Protein AF-B3RRV8-F1 (afdb_monomer)

Structure (mmCIF, N/CA/C/O backbone):
data_AF-B3RRV8-F1
#
_entry.id   AF-B3RRV8-F1
#
loop_
_atom_site.group_PDB
_atom_site.id
_atom_site.type_symbol
_atom_site.label_atom_id
_atom_site.label_alt_id
_atom_site.label_comp_id
_atom_site.label_asym_id
_atom_site.label_entity_id
_atom_site.label_seq_id
_atom_site.pdbx_PDB_ins_code
_atom_site.Cartn_x
_atom_site.Cartn_y
_atom_site.Cartn_z
_atom_site.occupancy
_atom_site.B_iso_or_equiv
_atom_site.auth_seq_id
_atom_site.auth_comp_id
_atom_site.auth_asym_id
_atom_site.auth_atom_id
_atom_site.pdbx_PDB_model_num
ATOM 1 N N . MET A 1 1 ? 20.944 -3.780 -71.572 1.00 44.81 1 MET A N 1
ATOM 2 C CA . MET A 1 1 ? 20.113 -4.871 -71.007 1.00 44.81 1 MET A CA 1
ATOM 3 C C . MET A 1 1 ? 20.803 -5.549 -69.813 1.00 44.81 1 MET A C 1
ATOM 5 O O . MET A 1 1 ? 21.754 -6.300 -69.977 1.00 44.81 1 MET A O 1
ATOM 9 N N . GLY A 1 2 ? 20.324 -5.201 -68.613 1.00 55.44 2 GLY A N 1
ATOM 10 C CA . GLY A 1 2 ? 20.346 -5.887 -67.307 1.00 55.44 2 GLY A CA 1
ATOM 11 C C . GLY A 1 2 ? 21.321 -7.027 -66.970 1.00 55.44 2 GLY A C 1
ATOM 12 O O . GLY A 1 2 ? 21.013 -8.192 -67.204 1.00 55.44 2 GLY A O 1
ATOM 13 N N . LYS A 1 3 ? 22.367 -6.730 -66.183 1.00 53.94 3 LYS A N 1
ATOM 14 C CA . LYS A 1 3 ? 23.082 -7.727 -65.355 1.00 53.94 3 LYS A CA 1
ATOM 15 C C . LYS A 1 3 ? 23.446 -7.175 -63.964 1.00 53.94 3 LYS A C 1
ATOM 17 O O . LYS A 1 3 ? 24.612 -7.096 -63.622 1.00 53.94 3 LYS A O 1
ATOM 22 N N . PHE A 1 4 ? 22.457 -6.801 -63.142 1.00 51.81 4 PHE A N 1
ATOM 23 C CA . PHE A 1 4 ? 22.704 -6.374 -61.744 1.00 51.81 4 PHE A CA 1
ATOM 24 C C . PHE A 1 4 ? 21.686 -6.884 -60.701 1.00 51.81 4 PHE A C 1
ATOM 26 O O . PHE A 1 4 ? 21.676 -6.429 -59.564 1.00 51.81 4 PHE A O 1
ATOM 33 N N . ARG A 1 5 ? 20.834 -7.869 -61.037 1.00 56.91 5 ARG A N 1
ATOM 34 C CA . ARG A 1 5 ? 19.752 -8.354 -60.139 1.00 56.91 5 ARG A CA 1
ATOM 35 C C . ARG A 1 5 ? 19.954 -9.760 -59.550 1.00 56.91 5 ARG A C 1
ATOM 37 O O . ARG A 1 5 ? 19.065 -10.263 -58.872 1.00 56.91 5 ARG A O 1
ATOM 44 N N . LYS A 1 6 ? 21.092 -10.426 -59.795 1.00 55.25 6 LYS A N 1
ATOM 45 C CA . LYS A 1 6 ? 21.284 -11.836 -59.382 1.00 55.25 6 LYS A CA 1
ATOM 46 C C . LYS A 1 6 ? 21.935 -12.025 -58.000 1.00 55.25 6 LYS A C 1
ATOM 48 O O . LYS A 1 6 ? 21.746 -13.077 -57.400 1.00 55.25 6 LYS A O 1
ATOM 53 N N . ARG A 1 7 ? 22.647 -11.026 -57.458 1.00 53.56 7 ARG A N 1
ATOM 54 C CA . ARG A 1 7 ? 23.378 -11.158 -56.176 1.00 53.56 7 ARG A CA 1
ATOM 55 C C . ARG A 1 7 ? 22.482 -11.029 -54.934 1.00 53.56 7 ARG A C 1
ATOM 57 O O . ARG A 1 7 ? 22.715 -11.715 -53.948 1.00 53.56 7 ARG A O 1
ATOM 64 N N . THR A 1 8 ? 21.411 -10.237 -55.002 1.00 55.78 8 THR A N 1
ATOM 65 C CA . THR A 1 8 ? 20.488 -10.011 -53.871 1.00 55.78 8 THR A CA 1
ATOM 66 C C . THR A 1 8 ? 19.546 -11.190 -53.607 1.00 55.78 8 THR A C 1
ATOM 68 O O . THR A 1 8 ? 19.176 -11.435 -52.463 1.00 55.78 8 THR A O 1
ATOM 71 N N . LYS A 1 9 ? 19.217 -11.991 -54.633 1.00 56.88 9 LYS A N 1
ATOM 72 C CA . LYS A 1 9 ? 18.404 -13.212 -54.466 1.00 56.88 9 LYS A CA 1
ATOM 73 C C . LYS A 1 9 ? 19.118 -14.310 -53.671 1.00 56.88 9 LYS A C 1
ATOM 75 O O . LYS A 1 9 ? 18.445 -15.114 -53.037 1.00 56.88 9 LYS A O 1
ATOM 80 N N . ARG A 1 10 ? 20.456 -14.359 -53.706 1.00 53.53 10 ARG A N 1
ATOM 81 C CA . ARG A 1 10 ? 21.239 -15.387 -53.000 1.00 53.53 10 ARG A CA 1
ATOM 82 C C . ARG A 1 10 ? 21.302 -15.106 -51.496 1.00 53.53 10 ARG A C 1
ATOM 84 O O . ARG A 1 10 ? 21.074 -16.015 -50.714 1.00 53.53 10 ARG A O 1
ATOM 91 N N . ILE A 1 11 ? 21.488 -13.840 -51.115 1.00 56.78 11 ILE A N 1
ATOM 92 C CA . ILE A 1 11 ? 21.567 -13.400 -49.710 1.00 56.78 11 ILE A CA 1
ATOM 93 C C . ILE A 1 11 ? 20.225 -13.609 -48.989 1.00 56.78 11 ILE A C 1
ATOM 95 O O . ILE A 1 11 ? 20.191 -14.177 -47.903 1.00 56.78 11 ILE A O 1
ATOM 99 N N . ASN A 1 12 ? 19.104 -13.258 -49.630 1.00 53.56 12 ASN A N 1
ATOM 100 C CA . ASN A 1 12 ? 17.774 -13.438 -49.032 1.00 53.56 12 ASN A CA 1
ATOM 101 C C . ASN A 1 12 ? 17.368 -14.917 -48.861 1.00 53.56 12 ASN A C 1
ATOM 103 O O . ASN A 1 12 ? 16.459 -15.208 -48.088 1.00 53.56 12 ASN A O 1
ATOM 107 N N . ARG A 1 13 ? 18.015 -15.852 -49.574 1.00 57.22 13 ARG A N 1
ATOM 108 C CA . ARG A 1 13 ? 17.765 -17.297 -49.445 1.00 57.22 13 ARG A CA 1
ATOM 109 C C . ARG A 1 13 ? 18.518 -17.894 -48.255 1.00 57.22 13 ARG A C 1
ATOM 111 O O . ARG A 1 13 ? 17.939 -18.694 -47.536 1.00 57.22 13 ARG A O 1
ATOM 118 N N . THR A 1 14 ? 19.754 -17.449 -48.024 1.00 56.56 14 THR A N 1
ATOM 119 C CA . THR A 1 14 ? 20.580 -17.882 -46.885 1.00 56.56 14 THR A CA 1
ATOM 120 C C . THR A 1 14 ? 20.019 -17.390 -45.551 1.00 56.56 14 THR A C 1
ATOM 122 O O . THR A 1 14 ? 19.981 -18.146 -44.594 1.00 56.56 14 THR A O 1
ATOM 125 N N . ILE A 1 15 ? 19.488 -16.162 -45.492 1.00 56.31 15 ILE A N 1
ATOM 126 C CA . ILE A 1 15 ? 18.845 -15.655 -44.264 1.00 56.31 15 ILE A CA 1
ATOM 127 C C . ILE A 1 15 ? 17.586 -16.472 -43.921 1.00 56.31 15 ILE A C 1
ATOM 129 O O . ILE A 1 15 ? 17.342 -16.757 -42.755 1.00 56.31 15 ILE A O 1
ATOM 133 N N . LYS A 1 16 ? 16.805 -16.897 -44.928 1.00 54.50 16 LYS A N 1
ATOM 134 C CA . LYS A 1 16 ? 15.618 -17.740 -44.708 1.00 54.50 16 LYS A CA 1
ATOM 135 C C . LYS A 1 16 ? 15.954 -19.153 -44.221 1.00 54.50 16 LYS A C 1
ATOM 137 O O . LYS A 1 16 ? 15.171 -19.686 -43.449 1.00 54.50 16 LYS A O 1
ATOM 142 N N . SER A 1 17 ? 17.074 -19.750 -44.643 1.00 57.12 17 SER A N 1
ATOM 143 C CA . SER A 1 17 ? 17.467 -21.085 -44.163 1.00 57.12 17 SER A CA 1
ATOM 144 C C . SER A 1 17 ? 18.044 -21.045 -42.747 1.00 57.12 17 SER A C 1
ATOM 146 O O . SER A 1 17 ? 17.642 -21.842 -41.917 1.00 57.12 17 SER A O 1
ATOM 148 N N . THR A 1 18 ? 18.884 -20.060 -42.408 1.00 54.88 18 THR A N 1
ATOM 149 C CA . THR A 1 18 ? 19.476 -19.964 -41.056 1.00 54.88 18 THR A CA 1
ATOM 150 C C . THR A 1 18 ? 18.447 -19.686 -39.951 1.00 54.88 18 THR A C 1
ATOM 152 O O . THR A 1 18 ? 18.676 -20.037 -38.799 1.00 54.88 18 THR A O 1
ATOM 155 N N . ILE A 1 19 ? 17.308 -19.067 -40.278 1.00 53.78 19 ILE A N 1
ATOM 156 C CA . ILE A 1 19 ? 16.196 -18.901 -39.327 1.00 53.78 19 ILE A CA 1
ATOM 157 C C . ILE A 1 19 ? 15.415 -20.214 -39.152 1.00 53.78 19 ILE A C 1
ATOM 159 O O . ILE A 1 19 ? 14.922 -20.476 -38.061 1.00 53.78 19 ILE A O 1
ATOM 163 N N . ALA A 1 20 ? 15.319 -21.041 -40.198 1.00 53.44 20 ALA A N 1
ATOM 164 C CA . ALA A 1 20 ? 14.610 -22.319 -40.137 1.00 53.44 20 ALA A CA 1
ATOM 165 C C . ALA A 1 20 ? 15.369 -23.377 -39.316 1.00 53.44 20 ALA A C 1
ATOM 167 O O . ALA A 1 20 ? 14.734 -24.184 -38.650 1.00 53.44 20 ALA A O 1
ATOM 168 N N . ASP A 1 21 ? 16.704 -23.326 -39.300 1.00 49.38 21 ASP A N 1
ATOM 169 C CA . ASP A 1 21 ? 17.531 -24.336 -38.622 1.00 49.38 21 ASP A CA 1
ATOM 170 C C . ASP A 1 21 ? 17.662 -24.120 -37.095 1.00 49.38 21 ASP A C 1
ATOM 172 O O . ASP A 1 21 ? 18.165 -24.994 -36.400 1.00 49.38 21 ASP A O 1
ATOM 176 N N . ASN A 1 22 ? 17.203 -22.982 -36.552 1.00 49.12 22 ASN A N 1
ATOM 177 C CA . ASN A 1 22 ? 17.269 -22.650 -35.113 1.00 49.12 22 ASN A CA 1
ATOM 178 C C . ASN A 1 22 ? 15.908 -22.755 -34.389 1.00 49.12 22 ASN A C 1
ATOM 180 O O . ASN A 1 22 ? 15.753 -22.216 -33.294 1.00 49.12 22 ASN A O 1
ATOM 184 N N . LEU A 1 23 ? 14.906 -23.397 -35.003 1.00 46.94 23 LEU A N 1
ATOM 185 C CA . LEU A 1 23 ? 13.548 -23.525 -34.452 1.00 46.94 23 LEU A CA 1
ATOM 186 C C . LEU A 1 23 ? 13.144 -24.978 -34.147 1.00 46.94 23 LEU A C 1
ATOM 188 O O . LEU A 1 23 ? 11.959 -25.291 -34.051 1.00 46.94 23 LEU A O 1
ATOM 192 N N . GLN A 1 24 ? 14.126 -25.859 -33.983 1.00 48.06 24 GLN A N 1
ATOM 193 C CA . GLN A 1 24 ? 13.949 -27.198 -33.435 1.00 48.06 24 GLN A CA 1
ATOM 194 C C . GLN A 1 24 ? 14.777 -27.242 -32.151 1.00 48.06 24 GLN A C 1
ATOM 196 O O . GLN A 1 24 ? 15.987 -27.096 -32.238 1.00 48.06 24 GLN A O 1
ATOM 201 N N . ASP A 1 25 ? 14.100 -27.335 -31.005 1.00 43.34 25 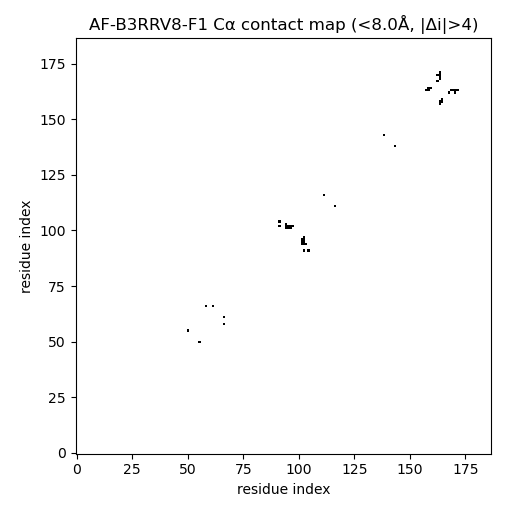ASP A N 1
ATOM 202 C CA . ASP A 1 25 ? 14.593 -27.658 -29.648 1.00 43.34 25 ASP A CA 1
ATOM 203 C C . ASP A 1 25 ? 14.034 -26.659 -28.627 1.00 43.34 25 ASP A C 1
ATOM 205 O O . ASP A 1 25 ? 14.679 -25.722 -28.157 1.00 43.34 25 ASP A O 1
ATOM 209 N N . GLY A 1 26 ? 12.758 -26.865 -28.313 1.00 41.38 26 GLY A N 1
ATOM 210 C CA . GLY A 1 26 ? 11.997 -26.106 -27.331 1.00 41.38 26 GLY A CA 1
ATOM 211 C C . GLY A 1 26 ? 10.672 -26.804 -27.075 1.00 41.38 26 GLY A C 1
ATOM 212 O O . GLY A 1 26 ? 9.633 -26.386 -27.576 1.00 41.38 26 GLY A O 1
ATOM 213 N N . GLU A 1 27 ? 10.745 -27.926 -26.364 1.00 41.28 27 GLU A N 1
ATOM 214 C CA . GLU A 1 27 ? 9.609 -28.734 -25.941 1.00 41.28 27 GLU A CA 1
ATOM 215 C C . GLU A 1 27 ? 8.560 -27.926 -25.154 1.00 41.28 27 GLU A C 1
ATOM 217 O O . GLU A 1 27 ? 8.886 -27.119 -24.285 1.00 41.28 27 GLU A O 1
ATOM 222 N N . GLY A 1 28 ? 7.288 -28.207 -25.451 1.00 45.62 28 GLY A N 1
ATOM 223 C CA . GLY A 1 28 ? 6.198 -28.282 -24.476 1.00 45.62 28 GLY A CA 1
ATOM 224 C C . GLY A 1 28 ? 5.937 -27.066 -23.586 1.00 45.62 28 GLY A C 1
ATOM 225 O O . GLY A 1 28 ? 6.270 -27.067 -22.405 1.00 45.62 28 GLY A O 1
ATOM 226 N N . SER A 1 29 ? 5.167 -26.100 -24.084 1.00 41.97 29 SER A N 1
ATOM 227 C CA . SER A 1 29 ? 4.190 -25.425 -23.224 1.00 41.97 29 SER A CA 1
ATOM 228 C C . SER A 1 29 ? 2.948 -25.084 -24.035 1.00 41.97 29 SER A C 1
ATOM 230 O O . SER A 1 29 ? 3.044 -24.533 -25.127 1.00 41.97 29 SER A O 1
ATOM 232 N N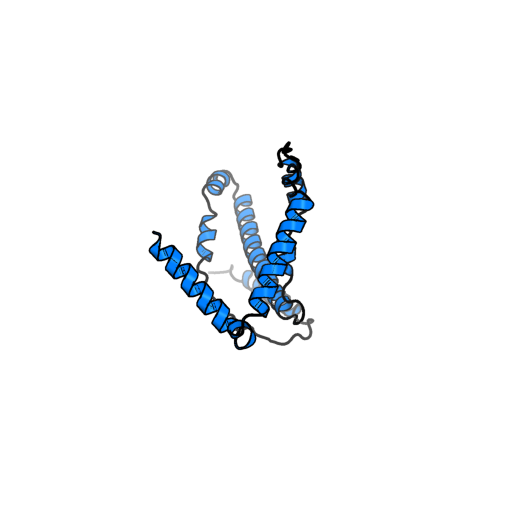 . GLU A 1 30 ? 1.810 -25.513 -23.503 1.00 43.62 30 GLU A N 1
ATOM 233 C CA . GLU A 1 30 ? 0.465 -25.418 -24.058 1.00 43.62 30 GLU A CA 1
ATOM 234 C C . GLU A 1 30 ? 0.197 -24.074 -24.749 1.00 43.62 30 GLU A C 1
ATOM 236 O O . GLU A 1 30 ? 0.393 -23.003 -24.167 1.00 43.62 30 GLU A O 1
ATOM 241 N N . GLU A 1 31 ? -0.304 -24.151 -25.986 1.00 47.03 31 GLU A N 1
ATOM 242 C CA . GLU A 1 31 ? -0.991 -23.061 -26.674 1.00 47.03 31 GLU A CA 1
ATOM 243 C C . GLU A 1 31 ? -2.219 -22.637 -25.858 1.00 47.03 31 GLU A C 1
ATOM 245 O O . GLU A 1 31 ? -3.359 -23.000 -26.134 1.00 47.03 31 GLU A O 1
ATOM 250 N N . LEU A 1 32 ? -2.009 -21.800 -24.852 1.00 42.75 32 LEU A N 1
ATOM 251 C CA . LEU A 1 32 ? -2.987 -20.777 -24.548 1.00 42.75 32 LEU A CA 1
ATOM 252 C C . LEU A 1 32 ? -2.622 -19.616 -25.454 1.00 42.75 32 LEU A C 1
ATOM 254 O O . LEU A 1 32 ? -1.764 -18.819 -25.096 1.00 42.75 32 LEU A O 1
ATOM 258 N N . ASN A 1 33 ? -3.239 -19.552 -26.634 1.00 46.62 33 ASN A N 1
ATOM 259 C CA . ASN A 1 33 ? -3.378 -18.301 -27.367 1.00 46.62 33 ASN A CA 1
ATOM 260 C C . ASN A 1 33 ? -4.244 -17.397 -26.479 1.00 46.62 33 ASN A C 1
ATOM 262 O O . ASN A 1 33 ? -5.457 -17.623 -26.432 1.00 46.62 33 ASN A O 1
ATOM 266 N N . PRO A 1 34 ? -3.696 -16.422 -25.719 1.00 47.12 34 PRO A N 1
ATOM 267 C CA . PRO A 1 34 ? -4.580 -15.445 -25.128 1.00 47.12 34 PRO A CA 1
ATOM 268 C C . PRO A 1 34 ? -5.153 -14.675 -26.315 1.00 47.12 34 PRO A C 1
ATOM 270 O O . PRO A 1 34 ? -4.406 -14.059 -27.079 1.00 47.12 34 PRO A O 1
ATOM 273 N N . VAL A 1 35 ? -6.468 -14.763 -26.496 1.00 48.69 35 VAL A N 1
ATOM 274 C CA . VAL A 1 35 ? -7.219 -13.761 -27.247 1.00 48.69 35 VAL A CA 1
ATOM 275 C C . VAL A 1 35 ? -6.861 -12.437 -26.584 1.00 48.69 35 VAL A C 1
ATOM 277 O O . VAL A 1 35 ? -7.312 -12.144 -25.482 1.00 48.69 35 VAL A O 1
ATOM 280 N N . MET A 1 36 ? -5.914 -11.719 -27.175 1.00 41.75 36 MET A N 1
ATOM 281 C CA . MET A 1 36 ? -5.659 -10.345 -26.808 1.00 41.75 36 MET A CA 1
ATOM 282 C C . MET A 1 36 ? -6.576 -9.528 -27.687 1.00 41.75 36 MET A C 1
ATOM 284 O O . MET A 1 36 ? -6.347 -9.427 -28.893 1.00 41.75 36 MET A O 1
ATOM 288 N N . ASP A 1 37 ? -7.604 -8.972 -27.056 1.00 45.66 37 ASP A N 1
ATOM 289 C CA . ASP A 1 37 ? -8.179 -7.719 -27.500 1.00 45.66 37 ASP A CA 1
ATOM 290 C C . ASP A 1 37 ? -7.004 -6.760 -27.696 1.00 45.66 37 ASP A C 1
ATOM 292 O O . ASP A 1 37 ? -6.293 -6.388 -26.758 1.00 45.66 37 ASP A O 1
ATOM 296 N N . VAL A 1 38 ? -6.711 -6.484 -28.964 1.00 50.25 38 VAL A N 1
ATOM 297 C CA . VAL A 1 38 ? -5.840 -5.388 -29.351 1.00 50.25 38 VAL A CA 1
ATOM 298 C C . VAL A 1 38 ? -6.648 -4.151 -29.005 1.00 50.25 38 VAL A C 1
ATOM 300 O O . VAL A 1 38 ? -7.447 -3.677 -29.807 1.00 50.25 38 VAL A O 1
ATOM 303 N N . GLU A 1 39 ? -6.517 -3.678 -27.769 1.00 49.78 39 GLU A N 1
ATOM 304 C CA . GLU A 1 39 ? -6.805 -2.283 -27.492 1.00 49.78 39 GLU A CA 1
ATOM 305 C C . GLU A 1 39 ? -5.841 -1.503 -28.391 1.00 49.78 39 GLU A C 1
ATOM 307 O O . GLU A 1 39 ? -4.626 -1.503 -28.182 1.00 49.78 39 GLU A O 1
ATOM 312 N N . ASP A 1 40 ? -6.383 -0.971 -29.490 1.00 46.66 40 ASP A N 1
ATOM 313 C CA . ASP A 1 40 ? -5.706 -0.060 -30.406 1.00 46.66 40 ASP A CA 1
ATOM 314 C C . ASP A 1 40 ? -5.395 1.234 -29.638 1.00 46.66 40 ASP A C 1
ATOM 316 O O . ASP A 1 40 ? -6.030 2.278 -29.807 1.00 46.66 40 ASP A O 1
ATOM 320 N N . ASP A 1 41 ? -4.395 1.164 -28.761 1.00 46.12 41 ASP A N 1
ATOM 321 C CA . ASP A 1 41 ? -3.771 2.326 -28.160 1.00 46.12 41 ASP A CA 1
ATOM 322 C C . ASP A 1 41 ? -3.005 3.054 -29.270 1.00 46.12 41 ASP A C 1
ATOM 324 O O . ASP A 1 41 ? -1.818 2.841 -29.544 1.00 46.12 41 ASP A O 1
ATOM 328 N N . HIS A 1 42 ? -3.715 3.981 -29.910 1.00 48.06 42 HIS A N 1
ATOM 329 C CA . HIS A 1 42 ? -3.217 5.006 -30.827 1.00 48.06 42 HIS A CA 1
ATOM 330 C C . HIS A 1 42 ? -2.159 5.955 -30.203 1.00 48.06 42 HIS A C 1
ATOM 332 O O . HIS A 1 42 ? -1.891 7.038 -30.723 1.00 48.06 42 HIS A O 1
ATOM 338 N N . GLU A 1 43 ? -1.482 5.563 -29.124 1.00 45.34 43 GLU A N 1
ATOM 339 C CA . GLU A 1 43 ? -0.416 6.332 -28.473 1.00 45.34 43 GLU A CA 1
ATOM 340 C C . GLU A 1 43 ? 0.937 6.208 -29.216 1.00 45.34 43 GLU A C 1
ATOM 342 O O . GLU A 1 43 ? 1.912 6.896 -28.903 1.00 45.34 43 GLU A O 1
ATOM 347 N N . SER A 1 44 ? 1.001 5.371 -30.259 1.00 45.09 44 SER A N 1
ATOM 348 C CA . SER A 1 44 ? 2.211 5.103 -31.055 1.00 45.09 44 SER A CA 1
ATOM 349 C C . SER A 1 44 ? 2.726 6.305 -31.863 1.00 45.09 44 SER A C 1
ATOM 351 O O . SER A 1 44 ? 3.916 6.360 -32.191 1.00 45.09 44 SER A O 1
ATOM 353 N N . ASP A 1 45 ? 1.880 7.298 -32.154 1.00 46.00 45 ASP A N 1
ATOM 354 C CA . ASP A 1 45 ? 2.279 8.460 -32.960 1.00 46.00 45 ASP A CA 1
ATOM 355 C C . ASP A 1 45 ? 2.876 9.608 -32.136 1.00 46.00 45 ASP A C 1
ATOM 357 O O . ASP A 1 45 ? 3.610 10.442 -32.679 1.00 46.00 45 ASP A O 1
ATOM 361 N N . LYS A 1 46 ? 2.688 9.625 -30.809 1.00 49.34 46 LYS A N 1
ATOM 362 C CA . LYS A 1 46 ? 3.236 10.688 -29.947 1.00 49.34 46 LYS A CA 1
ATOM 363 C C . LYS A 1 46 ? 4.739 10.537 -29.686 1.00 49.34 46 LYS A C 1
ATOM 365 O O . LYS A 1 46 ? 5.424 11.537 -29.472 1.00 49.34 46 LYS A O 1
ATOM 370 N N . LEU A 1 47 ? 5.292 9.327 -29.807 1.00 46.34 47 LEU A N 1
ATOM 371 C CA . LEU A 1 47 ? 6.742 9.094 -29.710 1.00 46.34 47 LEU A CA 1
ATOM 372 C C . LEU A 1 47 ? 7.499 9.448 -31.004 1.00 46.34 47 LEU A C 1
ATOM 374 O O . LEU A 1 47 ? 8.717 9.637 -30.973 1.00 46.34 47 LEU A O 1
ATOM 378 N N . SER A 1 48 ? 6.802 9.616 -32.135 1.00 48.50 48 SER A N 1
ATOM 379 C CA . SER A 1 48 ? 7.408 10.141 -33.371 1.00 48.50 48 SER A CA 1
ATOM 380 C C . SER A 1 48 ? 7.786 11.630 -33.253 1.00 48.50 48 SER A C 1
ATOM 382 O O . SER A 1 48 ? 8.708 12.105 -33.924 1.00 48.50 48 SER A O 1
ATOM 384 N N . THR A 1 49 ? 7.172 12.339 -32.300 1.00 42.16 49 THR A N 1
ATOM 385 C CA . THR A 1 49 ? 7.479 13.730 -31.936 1.00 42.16 49 THR A CA 1
ATOM 386 C C . THR A 1 49 ? 8.791 13.868 -31.149 1.00 42.16 49 THR A C 1
ATOM 388 O O . THR A 1 49 ? 9.287 14.981 -30.988 1.00 42.16 49 THR A O 1
ATOM 391 N N . ILE A 1 50 ? 9.431 12.762 -30.734 1.00 45.03 50 ILE A N 1
ATOM 392 C CA . ILE A 1 50 ? 10.773 12.755 -30.108 1.00 45.03 50 ILE A CA 1
ATOM 393 C C . ILE A 1 50 ? 11.903 12.881 -31.158 1.00 45.03 50 ILE A C 1
ATOM 395 O O . ILE A 1 50 ? 13.087 12.821 -30.844 1.00 45.03 50 ILE A O 1
ATOM 399 N N . TYR A 1 51 ? 11.591 13.262 -32.401 1.00 48.72 51 TYR A N 1
ATOM 400 C CA . TYR A 1 51 ? 12.444 14.252 -33.083 1.00 48.72 51 TYR A CA 1
ATOM 401 C C . TYR A 1 51 ? 12.135 15.665 -32.556 1.00 48.72 51 TYR A C 1
ATOM 403 O O . TYR A 1 51 ? 11.936 16.635 -33.304 1.00 48.72 51 TYR A O 1
ATOM 411 N N . SER A 1 52 ? 12.087 15.769 -31.229 1.00 47.78 52 SER A N 1
ATOM 412 C CA . SER A 1 52 ? 11.938 17.002 -30.490 1.00 47.78 52 SER A CA 1
ATOM 413 C C . SER A 1 52 ? 13.160 17.857 -30.803 1.00 47.78 52 SER A C 1
ATOM 415 O O . SER A 1 52 ? 14.280 17.383 -31.019 1.00 47.78 52 SER A O 1
ATOM 417 N N . THR A 1 53 ? 12.896 19.141 -30.957 1.00 46.28 53 THR A N 1
ATOM 418 C CA . THR A 1 53 ? 13.751 20.206 -31.491 1.00 46.28 53 THR A CA 1
ATOM 419 C C . THR A 1 53 ? 15.215 20.197 -31.020 1.00 46.28 53 THR A C 1
ATOM 421 O O . THR A 1 53 ? 16.083 20.609 -31.787 1.00 46.28 53 THR A O 1
ATOM 424 N N . THR A 1 54 ? 15.525 19.623 -29.852 1.00 45.44 54 THR A N 1
ATOM 425 C CA . THR A 1 54 ? 16.895 19.439 -29.334 1.00 45.44 54 THR A CA 1
ATOM 426 C C . THR A 1 54 ? 17.775 18.517 -30.197 1.00 45.44 54 THR A C 1
ATOM 428 O O . THR A 1 54 ? 18.953 18.803 -30.408 1.00 45.44 54 THR A O 1
ATOM 431 N N . SER A 1 55 ? 17.230 17.438 -30.778 1.00 53.19 55 SER A N 1
ATOM 432 C CA . SER A 1 55 ? 18.016 16.528 -31.635 1.00 53.19 55 SER A CA 1
ATOM 433 C C . SER A 1 55 ? 18.300 17.143 -33.013 1.00 53.19 55 SER A C 1
ATOM 435 O O . SER A 1 55 ? 19.368 16.930 -33.589 1.00 53.19 55 SER A O 1
ATOM 437 N N . ARG A 1 56 ? 17.382 17.981 -33.520 1.00 50.53 56 ARG A N 1
ATOM 438 C CA . ARG A 1 56 ? 17.503 18.654 -34.826 1.00 50.53 56 ARG A CA 1
ATOM 439 C C . ARG A 1 56 ? 18.677 19.638 -34.902 1.00 50.53 56 ARG A C 1
ATOM 441 O O . ARG A 1 56 ? 19.254 19.786 -35.973 1.00 50.53 56 ARG A O 1
ATOM 448 N N . MET A 1 57 ? 19.069 20.263 -33.790 1.00 49.41 57 MET A N 1
ATOM 449 C CA . MET A 1 57 ? 20.197 21.206 -33.770 1.00 49.41 57 MET A CA 1
ATOM 450 C C . MET A 1 57 ? 21.565 20.503 -33.831 1.00 49.41 57 MET A C 1
ATOM 452 O O . MET A 1 57 ? 22.485 21.006 -34.469 1.00 49.41 57 MET A O 1
ATOM 456 N N . SER A 1 58 ? 21.689 19.307 -33.244 1.00 54.16 58 SER A N 1
ATOM 457 C CA . SER A 1 58 ? 22.939 18.527 -33.221 1.00 54.16 58 SER A CA 1
ATOM 458 C C . SER A 1 58 ? 23.188 17.753 -34.526 1.00 54.16 58 SER A C 1
ATOM 460 O O . SER A 1 58 ? 24.321 17.647 -34.997 1.00 54.16 58 SER A O 1
ATOM 462 N N . VAL A 1 59 ? 22.129 17.286 -35.203 1.00 57.66 59 VAL A N 1
ATOM 463 C CA . VAL A 1 59 ? 22.258 16.520 -36.462 1.00 57.66 59 VAL A CA 1
ATOM 464 C C . VAL A 1 59 ? 22.756 17.334 -37.660 1.00 57.66 59 VAL A C 1
ATOM 466 O O . VAL A 1 59 ? 23.156 16.737 -38.666 1.00 57.66 59 VAL A O 1
ATOM 469 N N . ASN A 1 60 ? 22.765 18.666 -37.595 1.00 62.50 60 ASN A N 1
ATOM 470 C CA . ASN A 1 60 ? 23.218 19.498 -38.714 1.00 62.50 60 ASN A CA 1
ATOM 471 C C . ASN A 1 60 ? 24.740 19.421 -38.933 1.00 62.50 60 ASN A C 1
ATOM 473 O O . ASN A 1 60 ? 25.172 19.526 -40.077 1.00 62.50 60 ASN A O 1
ATOM 477 N N . ASN A 1 61 ? 25.519 19.090 -37.895 1.00 72.25 61 ASN A N 1
ATOM 478 C CA . ASN A 1 61 ? 26.981 18.946 -37.967 1.00 72.25 61 ASN A CA 1
ATOM 479 C C . ASN A 1 61 ? 27.466 17.485 -38.057 1.00 72.25 61 ASN A C 1
ATOM 481 O O . ASN A 1 61 ? 28.667 17.234 -38.077 1.00 72.25 61 ASN A O 1
ATOM 485 N N . LEU A 1 62 ? 26.551 16.511 -38.123 1.00 80.62 62 LEU A N 1
ATOM 486 C CA . LEU A 1 62 ? 26.910 15.093 -38.174 1.00 80.62 62 LEU A CA 1
ATOM 487 C C . LEU A 1 62 ? 27.229 14.627 -39.594 1.00 80.62 62 LEU A C 1
ATOM 489 O O . LEU A 1 62 ? 26.485 14.8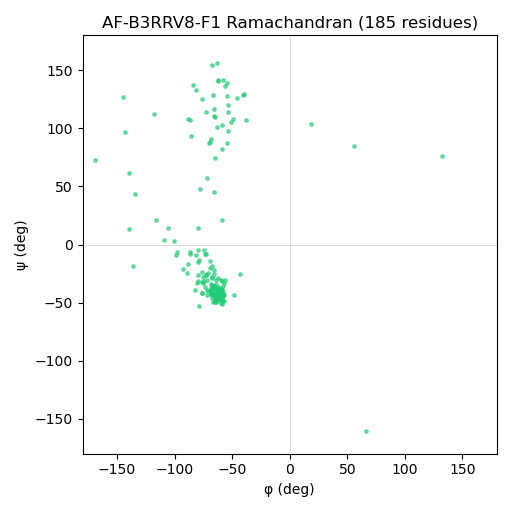71 -40.556 1.00 80.62 62 LEU A O 1
ATOM 493 N N . THR A 1 63 ? 28.289 13.838 -39.701 1.00 90.00 63 THR A N 1
ATOM 494 C CA . THR A 1 63 ? 28.663 13.133 -40.921 1.00 90.00 63 THR A CA 1
ATOM 495 C C . THR A 1 63 ? 27.582 12.120 -41.321 1.00 90.00 63 THR A C 1
ATOM 497 O O . THR A 1 63 ? 26.806 11.602 -40.510 1.00 90.00 63 THR A O 1
ATOM 500 N N . LYS A 1 64 ? 27.533 11.762 -42.611 1.00 88.62 64 LYS A N 1
ATOM 501 C CA . LYS A 1 64 ? 26.598 10.741 -43.129 1.00 88.62 64 LYS A CA 1
ATOM 502 C C . LYS A 1 64 ? 26.740 9.394 -42.403 1.00 88.62 64 LYS A C 1
ATOM 504 O O . LYS A 1 64 ? 25.758 8.661 -42.276 1.00 88.62 64 LYS A O 1
ATOM 509 N N . LYS A 1 65 ? 27.952 9.078 -41.929 1.00 91.62 65 LYS A N 1
ATOM 510 C CA . LYS A 1 65 ? 28.263 7.863 -41.16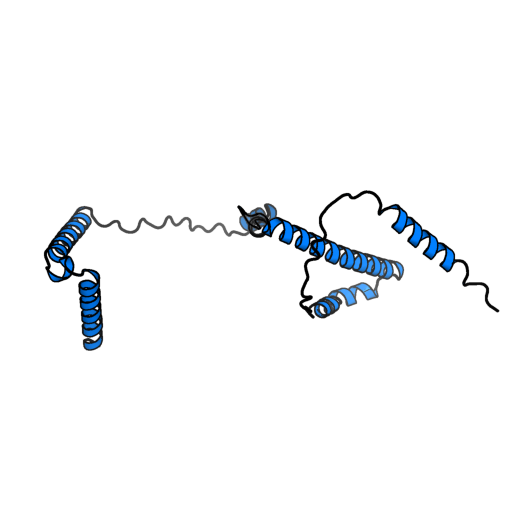7 1.00 91.62 65 LYS A CA 1
ATOM 511 C C . LYS A 1 65 ? 27.562 7.871 -39.806 1.00 91.62 65 LYS A C 1
ATOM 513 O O . LYS A 1 65 ? 26.857 6.914 -39.501 1.00 91.62 65 LYS A O 1
ATOM 518 N N . GLU A 1 66 ? 27.671 8.960 -39.052 1.00 87.31 66 GLU A N 1
ATOM 519 C CA . GLU A 1 66 ? 27.033 9.118 -37.735 1.00 87.31 66 GLU A CA 1
ATOM 520 C C . GLU A 1 66 ? 25.509 9.109 -37.845 1.00 87.31 66 GLU A C 1
ATOM 522 O O . GLU A 1 66 ? 24.837 8.380 -37.124 1.00 87.31 66 GLU A O 1
ATOM 527 N N . LYS A 1 67 ? 24.947 9.809 -38.838 1.00 85.31 67 LYS A N 1
ATOM 528 C CA . LYS A 1 67 ? 23.496 9.782 -39.099 1.00 85.31 67 LYS A CA 1
ATOM 529 C C . LYS A 1 67 ? 22.984 8.368 -39.380 1.00 85.31 67 LYS A C 1
ATOM 531 O O . LYS A 1 67 ? 21.889 8.008 -38.954 1.00 85.31 67 LYS A O 1
ATOM 536 N N . ARG A 1 68 ? 23.751 7.556 -40.117 1.00 87.75 68 ARG A N 1
ATOM 537 C CA . ARG A 1 68 ? 23.399 6.154 -40.388 1.00 87.75 68 ARG A CA 1
ATOM 538 C C . ARG A 1 68 ? 23.483 5.301 -39.122 1.00 87.75 68 ARG A C 1
ATOM 540 O O . ARG A 1 68 ? 22.624 4.444 -38.934 1.00 87.75 68 ARG A O 1
ATOM 547 N N . GLN A 1 69 ? 24.483 5.547 -38.282 1.00 91.25 69 GLN A N 1
ATOM 548 C CA . GLN A 1 69 ? 24.660 4.847 -37.016 1.00 91.25 69 GLN A CA 1
ATOM 549 C C . GLN A 1 69 ? 23.508 5.147 -36.049 1.00 91.25 69 GLN A C 1
ATOM 551 O O . GLN A 1 69 ? 22.850 4.214 -35.606 1.00 91.25 69 GLN A O 1
ATOM 556 N N . ILE A 1 70 ? 23.152 6.422 -35.863 1.00 89.38 70 ILE A N 1
ATOM 557 C CA . ILE A 1 70 ? 22.016 6.840 -35.025 1.00 89.38 70 ILE A CA 1
ATOM 558 C C . ILE A 1 70 ? 20.710 6.204 -35.505 1.00 89.38 70 ILE A C 1
ATOM 560 O O . ILE A 1 70 ? 19.916 5.726 -34.704 1.00 89.38 70 ILE A O 1
ATOM 564 N N . LYS A 1 71 ? 20.469 6.150 -36.823 1.00 87.56 71 LYS A N 1
ATOM 565 C CA . LYS A 1 71 ? 19.277 5.474 -37.361 1.00 87.56 71 LYS A CA 1
ATOM 566 C C . LYS A 1 71 ? 19.256 3.986 -37.017 1.00 87.56 71 LYS A C 1
ATOM 568 O O . LYS A 1 71 ? 18.204 3.476 -36.647 1.00 87.56 71 LYS A O 1
ATOM 573 N N . LYS A 1 72 ? 20.398 3.302 -37.144 1.00 93.25 72 LYS A N 1
ATOM 574 C CA . LYS A 1 72 ? 20.528 1.882 -36.796 1.00 93.25 72 LYS A CA 1
ATOM 575 C C . LYS A 1 72 ? 20.287 1.663 -35.302 1.00 93.25 72 LYS A C 1
ATOM 577 O O . LYS A 1 72 ? 19.528 0.770 -34.955 1.00 93.25 72 LYS A O 1
ATOM 582 N N . GLU A 1 73 ? 20.891 2.484 -34.451 1.00 92.50 73 GLU A N 1
ATOM 583 C CA . GLU A 1 73 ? 20.752 2.414 -32.992 1.00 92.50 73 GLU A CA 1
ATOM 584 C C . GLU A 1 73 ? 19.329 2.722 -32.539 1.00 92.50 73 GLU A C 1
ATOM 586 O O . GLU A 1 73 ? 18.770 1.985 -31.740 1.00 92.50 73 GLU A O 1
ATOM 591 N N . ASN A 1 74 ? 18.700 3.761 -33.088 1.00 91.81 74 ASN A N 1
ATOM 592 C CA . ASN A 1 74 ? 17.315 4.089 -32.766 1.00 91.81 74 ASN A CA 1
ATOM 593 C C . ASN A 1 74 ? 16.359 2.983 -33.215 1.00 91.81 74 ASN A C 1
ATOM 595 O O . ASN A 1 74 ? 15.411 2.669 -32.503 1.00 91.81 74 ASN A O 1
ATOM 599 N N . TRP A 1 75 ? 16.592 2.386 -34.384 1.00 91.75 75 TRP A N 1
ATOM 600 C CA . TRP A 1 75 ? 15.786 1.263 -34.852 1.00 91.75 75 TRP A CA 1
ATOM 601 C C . TRP A 1 75 ? 15.986 0.012 -33.987 1.00 91.75 75 TRP A C 1
ATOM 603 O O . TRP A 1 75 ? 14.998 -0.600 -33.593 1.00 91.75 75 TRP A O 1
ATOM 613 N N . ALA A 1 76 ? 17.231 -0.317 -33.625 1.00 94.81 76 ALA A N 1
ATOM 614 C CA . ALA A 1 76 ? 17.535 -1.408 -32.700 1.00 94.81 76 ALA A CA 1
ATOM 615 C C . ALA A 1 76 ? 16.876 -1.181 -31.331 1.00 94.81 76 ALA A C 1
ATOM 617 O O . ALA A 1 76 ? 16.138 -2.043 -30.872 1.00 94.81 76 ALA A O 1
ATOM 618 N N . ARG A 1 77 ? 17.013 0.022 -30.759 1.00 93.50 77 ARG A N 1
ATOM 619 C CA . ARG A 1 77 ? 16.377 0.410 -29.492 1.00 93.50 77 ARG A CA 1
ATOM 620 C C . ARG A 1 77 ? 14.856 0.271 -29.538 1.00 93.50 77 ARG A C 1
ATOM 622 O O . ARG A 1 77 ? 14.260 -0.202 -28.582 1.00 93.50 77 ARG A O 1
ATOM 629 N N . ARG A 1 78 ? 14.213 0.672 -30.643 1.00 92.75 78 ARG A N 1
ATOM 630 C CA . ARG A 1 78 ? 12.757 0.512 -30.820 1.00 92.75 78 ARG A CA 1
ATOM 631 C C . ARG A 1 78 ? 12.337 -0.955 -30.808 1.00 92.75 78 ARG A C 1
ATOM 633 O O . ARG A 1 78 ? 11.318 -1.288 -30.217 1.00 92.75 78 ARG A O 1
ATOM 640 N N . ILE A 1 79 ? 13.106 -1.812 -31.474 1.00 94.25 79 ILE A N 1
ATOM 641 C CA . ILE A 1 79 ? 12.845 -3.251 -31.516 1.00 94.25 79 ILE A CA 1
ATOM 642 C C . ILE A 1 79 ? 13.064 -3.879 -30.138 1.00 94.25 79 ILE A C 1
ATOM 644 O O . ILE A 1 79 ? 12.221 -4.640 -29.676 1.00 94.25 79 ILE A O 1
ATOM 648 N N . GLU A 1 80 ? 14.167 -3.539 -29.474 1.00 95.06 80 GLU A N 1
ATOM 649 C CA . GLU A 1 80 ? 14.476 -3.999 -28.119 1.00 95.06 80 GLU A CA 1
ATOM 650 C C . GLU A 1 80 ? 13.372 -3.606 -27.139 1.00 95.06 80 GLU A C 1
ATOM 652 O O . GLU A 1 80 ? 12.869 -4.483 -26.447 1.00 95.06 80 GLU A O 1
ATOM 657 N N . ALA A 1 81 ? 12.923 -2.346 -27.162 1.00 91.94 81 ALA A N 1
ATOM 658 C CA . ALA A 1 81 ? 11.827 -1.865 -26.320 1.00 91.94 81 ALA A CA 1
ATOM 659 C C . ALA A 1 81 ? 10.532 -2.670 -26.524 1.00 91.94 81 ALA A C 1
ATOM 661 O O . ALA A 1 81 ? 9.885 -3.063 -25.558 1.00 91.94 81 ALA A O 1
ATOM 662 N N . TYR A 1 82 ? 10.172 -2.976 -27.775 1.00 94.50 82 TYR A N 1
ATOM 663 C CA . TYR A 1 82 ? 9.006 -3.814 -28.061 1.00 94.50 82 TYR A CA 1
ATOM 664 C C . TYR A 1 82 ? 9.151 -5.222 -27.464 1.00 94.50 82 TYR A C 1
ATOM 666 O O . TYR A 1 82 ? 8.229 -5.732 -26.826 1.00 94.50 82 TYR A O 1
ATOM 674 N N . TYR A 1 83 ? 10.316 -5.855 -27.636 1.00 95.56 83 TYR A N 1
ATOM 675 C CA . TYR A 1 83 ? 10.559 -7.191 -27.093 1.00 95.56 83 TYR A CA 1
ATOM 676 C C . TYR A 1 83 ? 10.608 -7.216 -25.565 1.00 95.56 83 TYR A C 1
ATOM 678 O O . TYR A 1 83 ? 10.121 -8.181 -24.973 1.00 95.56 83 TYR A O 1
ATOM 686 N N . THR A 1 84 ? 11.178 -6.195 -24.919 1.00 94.06 84 THR A N 1
ATOM 687 C CA . THR A 1 84 ? 11.220 -6.111 -23.454 1.00 94.06 84 THR A CA 1
ATOM 688 C C . THR A 1 84 ? 9.818 -5.979 -22.882 1.00 94.06 84 THR A C 1
ATOM 690 O O . THR A 1 84 ? 9.449 -6.807 -22.053 1.00 94.06 84 THR A O 1
ATOM 693 N N . THR A 1 85 ? 8.998 -5.061 -23.406 1.00 92.38 85 THR A N 1
ATOM 694 C CA . THR A 1 85 ? 7.605 -4.890 -22.961 1.00 92.38 85 THR A CA 1
ATOM 695 C C . THR A 1 85 ? 6.794 -6.163 -23.190 1.00 92.38 85 THR A C 1
ATOM 697 O O . THR A 1 85 ? 6.174 -6.683 -22.268 1.00 92.38 85 THR A O 1
ATOM 700 N N . ARG A 1 86 ? 6.891 -6.773 -24.380 1.00 93.06 86 ARG A N 1
ATOM 701 C CA . ARG A 1 86 ? 6.170 -8.022 -24.670 1.00 93.06 86 ARG A CA 1
ATOM 702 C C . ARG A 1 86 ? 6.574 -9.164 -23.733 1.00 93.06 86 ARG A C 1
ATOM 704 O O . ARG A 1 86 ? 5.742 -9.987 -23.349 1.00 93.06 86 ARG A O 1
ATOM 711 N N . LYS A 1 87 ? 7.858 -9.250 -23.380 1.00 93.56 87 LYS A N 1
ATOM 712 C CA . LYS A 1 87 ? 8.371 -10.246 -22.432 1.00 93.56 87 LYS A CA 1
ATOM 713 C C . LYS A 1 87 ? 7.855 -9.980 -21.017 1.00 93.56 87 LYS A C 1
ATOM 715 O O . LYS A 1 87 ? 7.504 -10.936 -20.326 1.00 93.56 87 LYS A O 1
ATOM 720 N N . GLU A 1 88 ? 7.802 -8.719 -20.602 1.00 90.69 88 GLU A N 1
ATOM 721 C CA . GLU A 1 88 ? 7.241 -8.293 -19.318 1.00 90.69 88 GLU A CA 1
ATOM 722 C C . GLU A 1 88 ? 5.756 -8.651 -19.211 1.00 90.69 88 GLU A C 1
ATOM 724 O O . GLU A 1 88 ? 5.374 -9.260 -18.213 1.00 90.69 88 GLU A O 1
ATOM 729 N N . ASP A 1 89 ? 4.957 -8.422 -20.258 1.00 91.00 89 ASP A N 1
ATOM 730 C CA . ASP A 1 89 ? 3.528 -8.775 -20.294 1.00 91.00 89 ASP A CA 1
ATOM 731 C C . ASP A 1 89 ? 3.297 -10.278 -20.111 1.00 91.00 89 ASP A C 1
ATOM 733 O O . ASP A 1 89 ? 2.486 -10.716 -19.290 1.00 91.00 89 ASP A O 1
ATOM 737 N N . ILE A 1 90 ? 4.055 -11.099 -20.848 1.00 92.50 90 ILE A N 1
ATOM 738 C CA . ILE A 1 90 ? 3.974 -12.562 -20.746 1.00 92.50 90 ILE A CA 1
ATOM 739 C C . ILE A 1 90 ? 4.355 -13.015 -19.332 1.00 92.50 90 ILE A C 1
ATOM 741 O O . ILE A 1 90 ? 3.722 -13.910 -18.766 1.00 92.50 90 ILE A O 1
ATOM 745 N N . GLN A 1 91 ? 5.391 -12.417 -18.740 1.00 89.69 91 GLN A N 1
ATOM 746 C CA . GLN A 1 91 ? 5.800 -12.739 -17.376 1.00 89.69 91 GLN A CA 1
ATOM 747 C C . GLN A 1 91 ? 4.771 -12.276 -16.340 1.00 89.69 91 GLN A C 1
ATOM 749 O O . GLN A 1 91 ? 4.480 -13.032 -15.415 1.00 89.69 91 GLN A O 1
ATOM 754 N N . ALA A 1 92 ? 4.179 -11.093 -16.501 1.00 88.62 92 ALA A N 1
ATOM 755 C CA . ALA A 1 92 ? 3.112 -10.590 -15.643 1.00 88.62 92 ALA A CA 1
ATOM 756 C C . ALA A 1 92 ? 1.891 -11.519 -15.687 1.00 88.62 92 ALA A C 1
ATOM 758 O O . ALA A 1 92 ? 1.399 -11.938 -14.641 1.00 88.62 92 ALA A O 1
ATOM 759 N N . ALA A 1 93 ? 1.466 -11.958 -16.875 1.00 88.69 93 ALA A N 1
ATOM 760 C CA . ALA A 1 93 ? 0.383 -12.930 -17.021 1.00 88.69 93 ALA A CA 1
ATOM 761 C C . ALA A 1 93 ? 0.687 -14.261 -16.307 1.00 88.69 93 ALA A C 1
ATOM 763 O O . ALA A 1 93 ? -0.195 -14.830 -15.665 1.00 88.69 93 ALA A O 1
ATOM 764 N N . LYS A 1 94 ? 1.936 -14.749 -16.360 1.00 89.00 94 LYS A N 1
ATOM 765 C CA . LYS A 1 94 ? 2.363 -15.950 -15.616 1.00 89.00 94 LYS A CA 1
ATOM 766 C C . LYS A 1 94 ? 2.316 -15.742 -14.099 1.00 89.00 94 LYS A C 1
ATOM 768 O O . LYS A 1 94 ? 1.839 -16.619 -13.387 1.00 89.00 94 LYS A O 1
ATOM 773 N N . ARG A 1 95 ? 2.773 -14.588 -13.604 1.00 88.31 95 ARG A N 1
ATOM 774 C CA . ARG A 1 95 ? 2.769 -14.252 -12.168 1.00 88.31 95 ARG A CA 1
ATOM 775 C C . ARG A 1 95 ? 1.350 -14.088 -11.627 1.00 88.31 95 ARG A C 1
ATOM 777 O O . ARG A 1 95 ? 1.035 -14.650 -10.583 1.00 88.31 95 ARG A O 1
ATOM 784 N N . ARG A 1 96 ? 0.465 -13.420 -12.375 1.00 85.44 96 ARG A N 1
ATOM 785 C CA . ARG A 1 96 ? -0.961 -13.256 -12.033 1.00 85.44 96 ARG A CA 1
ATOM 786 C C . ARG A 1 96 ? -1.701 -14.587 -11.896 1.00 85.44 96 ARG A C 1
ATOM 788 O O . ARG A 1 96 ? -2.616 -14.684 -11.092 1.00 85.44 96 ARG A O 1
ATOM 795 N N . LYS A 1 97 ? -1.290 -15.616 -12.647 1.00 86.69 97 LYS A N 1
ATOM 796 C CA . LYS A 1 97 ? -1.853 -16.973 -12.555 1.00 86.69 97 LYS A CA 1
ATOM 797 C C . LYS A 1 97 ? -1.442 -17.733 -11.287 1.00 86.69 97 LYS A C 1
ATOM 799 O O . LYS A 1 97 ? -1.965 -18.819 -11.062 1.00 86.69 97 LYS A O 1
ATOM 804 N N . THR A 1 98 ? -0.519 -17.218 -10.466 1.00 83.88 98 THR A N 1
ATOM 805 C CA . THR A 1 98 ? -0.132 -17.888 -9.215 1.00 83.88 98 THR A CA 1
ATOM 806 C C . THR A 1 98 ? -1.253 -17.748 -8.167 1.00 83.88 98 THR A C 1
ATOM 808 O O . THR A 1 98 ? -1.541 -16.638 -7.718 1.00 83.88 98 THR A O 1
ATOM 811 N N . PRO A 1 99 ? -1.917 -18.850 -7.762 1.00 76.25 99 PRO A N 1
ATOM 812 C CA . PRO A 1 99 ? -3.219 -18.781 -7.088 1.00 76.25 99 PRO A CA 1
ATOM 813 C C . PRO A 1 99 ? -3.154 -18.276 -5.643 1.00 76.25 99 PRO A C 1
ATOM 815 O O . PRO A 1 99 ? -4.133 -17.747 -5.134 1.00 76.25 99 PRO A O 1
ATOM 818 N N . VAL A 1 100 ? -2.015 -18.448 -4.969 1.00 72.19 100 VAL A N 1
ATOM 819 C CA . VAL A 1 100 ? -1.894 -18.162 -3.529 1.00 72.19 100 VAL A CA 1
ATOM 820 C C . VAL A 1 100 ? -1.477 -16.713 -3.254 1.00 72.19 100 VAL A C 1
ATOM 822 O O . VAL A 1 100 ? -1.755 -16.201 -2.175 1.00 72.19 100 VAL A O 1
ATOM 825 N N . VAL A 1 101 ? -0.804 -16.045 -4.197 1.00 77.62 101 VAL A N 1
ATOM 826 C CA . VAL A 1 101 ? -0.111 -14.774 -3.915 1.00 77.62 101 VAL A CA 1
ATOM 827 C C . VAL A 1 101 ? -0.332 -13.698 -4.995 1.00 77.62 101 VAL A C 1
ATOM 829 O O . VAL A 1 101 ? -0.173 -12.514 -4.707 1.00 77.62 101 VAL A O 1
ATOM 832 N N . GLY A 1 102 ? -0.773 -14.057 -6.208 1.00 85.19 102 GLY A N 1
ATOM 833 C CA . GLY A 1 102 ? -0.948 -13.097 -7.302 1.00 85.19 102 GLY A CA 1
ATOM 834 C C . GLY A 1 102 ? 0.376 -12.495 -7.805 1.00 85.19 102 GLY A C 1
ATOM 835 O O . GLY A 1 102 ? 1.454 -13.054 -7.604 1.00 85.19 102 GLY A O 1
ATOM 836 N N . ASP A 1 103 ? 0.310 -11.352 -8.500 1.00 87.88 103 ASP A N 1
ATOM 837 C CA . ASP A 1 103 ? 1.498 -10.676 -9.044 1.00 87.88 103 ASP A CA 1
ATOM 838 C C . ASP A 1 103 ? 2.144 -9.729 -8.019 1.00 87.88 103 ASP A C 1
ATOM 840 O O . ASP A 1 103 ? 1.624 -8.652 -7.736 1.00 87.88 103 ASP A O 1
ATOM 844 N N . LEU A 1 104 ? 3.298 -10.129 -7.475 1.00 88.31 104 LEU A N 1
ATOM 845 C CA . LEU A 1 104 ? 4.066 -9.347 -6.494 1.00 88.31 104 LEU A CA 1
ATOM 846 C C . LEU A 1 104 ? 5.046 -8.338 -7.107 1.00 88.31 104 LEU A C 1
ATOM 848 O O . LEU A 1 104 ? 5.648 -7.551 -6.376 1.00 88.31 104 LEU A O 1
ATOM 852 N N . GLN A 1 105 ? 5.256 -8.349 -8.423 1.00 87.81 105 GLN A N 1
ATOM 853 C CA . GLN A 1 105 ? 6.233 -7.451 -9.051 1.00 87.81 105 GLN A CA 1
ATOM 854 C C . GLN A 1 105 ? 5.943 -5.964 -8.852 1.00 87.81 105 GLN A C 1
ATOM 856 O O . GLN A 1 105 ? 6.902 -5.233 -8.611 1.00 87.81 105 GLN A O 1
ATOM 861 N N . PRO A 1 106 ? 4.681 -5.492 -8.874 1.00 88.25 106 PRO A N 1
ATOM 862 C CA . PRO A 1 106 ? 4.389 -4.088 -8.603 1.00 88.25 106 PRO A CA 1
ATOM 863 C C . PRO A 1 106 ? 4.886 -3.642 -7.225 1.00 88.25 106 PRO A C 1
ATOM 865 O O . PRO A 1 106 ? 5.392 -2.534 -7.091 1.00 88.25 106 PRO A O 1
ATOM 868 N N . LEU A 1 107 ? 4.816 -4.521 -6.216 1.00 87.44 107 LEU A N 1
ATOM 869 C CA . LEU A 1 107 ? 5.312 -4.220 -4.871 1.00 87.44 107 LEU A CA 1
ATOM 870 C C . LEU A 1 107 ? 6.834 -4.107 -4.838 1.00 87.44 107 LEU A C 1
ATOM 872 O O . LEU A 1 107 ? 7.360 -3.258 -4.133 1.00 87.44 107 LEU A O 1
ATOM 876 N N . GLN A 1 108 ? 7.537 -4.942 -5.604 1.00 87.38 108 GLN A N 1
ATOM 877 C CA . GLN A 1 108 ? 8.996 -4.883 -5.703 1.00 87.38 108 GLN A CA 1
ATOM 878 C C . GLN A 1 108 ? 9.469 -3.658 -6.493 1.00 87.38 108 GLN A C 1
ATOM 880 O O . GLN A 1 108 ? 10.453 -3.037 -6.110 1.00 87.38 108 GLN A O 1
ATOM 885 N N . MET A 1 109 ? 8.764 -3.298 -7.570 1.00 86.62 109 MET A N 1
ATOM 886 C CA . MET A 1 109 ? 9.077 -2.126 -8.398 1.00 86.62 109 MET A CA 1
ATOM 887 C C . MET A 1 109 ? 8.738 -0.801 -7.716 1.00 86.62 109 MET A C 1
ATOM 889 O O . MET A 1 109 ? 9.367 0.208 -8.008 1.00 86.62 109 MET A O 1
ATOM 893 N N . ALA A 1 110 ? 7.771 -0.798 -6.798 1.00 88.25 110 ALA A N 1
ATOM 894 C CA . ALA A 1 110 ? 7.442 0.368 -5.983 1.00 88.25 110 ALA A CA 1
ATOM 895 C C . ALA A 1 110 ? 8.467 0.640 -4.866 1.00 88.25 110 ALA A C 1
ATOM 897 O O . ALA A 1 110 ? 8.332 1.637 -4.155 1.00 88.25 110 ALA A O 1
ATOM 898 N N . LEU A 1 111 ? 9.465 -0.231 -4.675 1.00 92.06 111 LEU A N 1
ATOM 899 C CA . LEU A 1 111 ? 10.542 0.034 -3.728 1.00 92.06 111 LEU A CA 1
ATOM 900 C C . LEU A 1 111 ? 11.585 0.958 -4.365 1.00 92.06 111 LEU A C 1
ATOM 902 O O . LEU A 1 111 ? 12.035 0.680 -5.479 1.00 92.06 111 LEU A O 1
ATOM 906 N N . PRO A 1 112 ? 12.019 2.014 -3.653 1.00 89.81 112 PRO A N 1
ATOM 907 C CA . PRO A 1 112 ? 13.094 2.863 -4.131 1.00 89.81 112 PRO A CA 1
ATOM 908 C C . PRO A 1 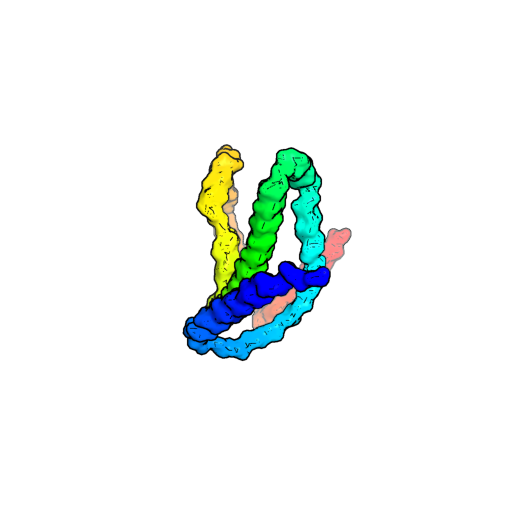112 ? 14.379 2.051 -4.269 1.00 89.81 112 PRO A C 1
ATOM 910 O O . PRO A 1 112 ? 14.715 1.200 -3.435 1.00 89.81 112 PRO A O 1
ATOM 913 N N . THR A 1 113 ? 15.127 2.341 -5.324 1.00 88.44 113 THR A N 1
ATOM 914 C CA . THR A 1 113 ? 16.466 1.788 -5.494 1.00 88.44 113 THR A CA 1
ATOM 915 C C . THR A 1 113 ? 17.404 2.356 -4.430 1.00 88.44 113 THR A C 1
ATOM 917 O O . THR A 1 113 ? 17.210 3.455 -3.909 1.00 88.44 113 THR A O 1
ATOM 920 N N . LEU A 1 114 ? 18.469 1.623 -4.096 1.00 87.06 114 LEU A N 1
ATOM 921 C CA . LEU A 1 114 ? 19.446 2.089 -3.105 1.00 87.06 114 LEU A CA 1
ATOM 922 C C . LEU A 1 114 ? 20.058 3.448 -3.496 1.00 87.06 114 LEU A C 1
ATOM 924 O O . LEU A 1 114 ? 20.346 4.275 -2.636 1.00 87.06 114 LEU A O 1
ATOM 928 N N . GLU A 1 115 ? 20.223 3.697 -4.794 1.00 87.94 115 GLU A N 1
ATOM 929 C CA . GLU A 1 115 ? 20.714 4.968 -5.326 1.00 87.94 115 GLU A CA 1
ATOM 930 C C . GLU A 1 115 ? 19.719 6.113 -5.113 1.00 87.94 115 GLU A C 1
ATOM 932 O O . GLU A 1 115 ? 20.133 7.215 -4.751 1.00 87.94 115 GLU A O 1
ATOM 937 N N . GLU A 1 116 ? 18.423 5.859 -5.302 1.00 87.31 116 GLU A N 1
ATOM 938 C CA . GLU A 1 116 ? 17.351 6.814 -5.005 1.00 87.31 116 GLU A CA 1
ATOM 939 C C . GLU A 1 116 ? 17.293 7.117 -3.508 1.00 87.31 116 GLU A C 1
ATOM 941 O O . GLU A 1 116 ? 17.313 8.286 -3.143 1.00 87.31 116 GLU A O 1
ATOM 946 N N . LEU A 1 117 ? 17.376 6.098 -2.646 1.00 88.50 117 LEU A N 1
ATOM 947 C CA . LEU A 1 117 ? 17.462 6.250 -1.186 1.00 88.50 117 LEU A CA 1
ATOM 948 C C . LEU A 1 117 ? 18.669 7.085 -0.753 1.00 88.50 117 LEU A C 1
ATOM 950 O O . LEU A 1 117 ? 18.554 7.960 0.105 1.00 88.50 117 LEU A O 1
ATOM 954 N N . ILE A 1 118 ? 19.842 6.836 -1.343 1.00 89.12 118 ILE A N 1
ATOM 955 C CA . ILE A 1 118 ? 21.043 7.622 -1.056 1.00 89.12 118 ILE A CA 1
ATOM 956 C C . ILE A 1 118 ? 20.831 9.065 -1.519 1.00 89.12 118 ILE A C 1
ATOM 958 O O . ILE A 1 118 ? 21.078 9.984 -0.741 1.00 89.12 118 ILE A O 1
ATOM 962 N N . ARG A 1 119 ? 20.331 9.295 -2.737 1.00 86.25 119 ARG A N 1
ATOM 963 C CA . ARG A 1 119 ? 20.061 10.649 -3.252 1.00 86.25 119 ARG A CA 1
ATOM 964 C C . ARG A 1 119 ? 19.014 11.382 -2.421 1.00 86.25 119 ARG A C 1
ATOM 966 O O . ARG A 1 119 ? 19.201 12.561 -2.140 1.00 86.25 119 ARG A O 1
ATOM 973 N N . GLU A 1 120 ? 17.955 10.709 -1.995 1.00 81.50 120 GLU A N 1
ATOM 974 C CA . GLU A 1 120 ? 16.956 11.265 -1.088 1.00 81.50 120 GLU A CA 1
ATOM 975 C C . GLU A 1 120 ? 17.598 11.602 0.255 1.00 81.50 120 GLU A C 1
ATOM 977 O O . GLU A 1 120 ? 17.484 12.738 0.696 1.00 81.50 120 GLU A O 1
ATOM 982 N N . SER A 1 121 ? 18.400 10.708 0.842 1.00 74.88 121 SER A N 1
ATOM 983 C CA . SER A 1 121 ? 19.088 10.969 2.116 1.00 74.88 121 SER A CA 1
ATOM 984 C C . SER A 1 121 ? 20.026 12.185 2.088 1.00 74.88 121 SER A C 1
ATOM 986 O O . SER A 1 121 ? 20.179 12.866 3.099 1.00 74.88 121 SER A O 1
ATOM 988 N N . GLN A 1 122 ? 20.631 12.482 0.932 1.00 75.62 122 GLN A N 1
ATOM 989 C CA . GLN A 1 122 ? 21.501 13.647 0.739 1.00 75.62 122 GLN A CA 1
ATOM 990 C C . GLN A 1 122 ? 20.713 14.946 0.515 1.00 75.62 122 GLN A C 1
ATOM 992 O O . GLN A 1 122 ? 21.219 16.026 0.814 1.00 75.62 122 GLN A O 1
ATOM 997 N N . ASN A 1 123 ? 19.486 14.846 -0.005 1.00 66.38 123 ASN A N 1
ATOM 998 C CA . ASN A 1 123 ? 18.610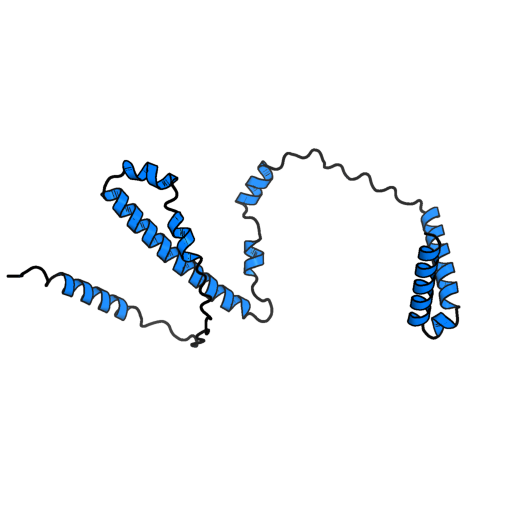 15.981 -0.300 1.00 66.38 123 ASN A CA 1
ATOM 999 C C . ASN A 1 123 ? 17.566 16.248 0.786 1.00 66.38 123 ASN A C 1
ATOM 1001 O O . ASN A 1 123 ? 16.876 17.263 0.711 1.00 66.38 123 ASN A O 1
ATOM 1005 N N . ILE A 1 124 ? 17.450 15.388 1.802 1.00 63.50 124 ILE A N 1
ATOM 1006 C CA . ILE A 1 124 ? 16.707 15.715 3.015 1.00 63.50 124 ILE A CA 1
ATOM 1007 C C . ILE A 1 124 ? 17.466 16.874 3.676 1.00 63.50 124 ILE A C 1
ATOM 1009 O O . ILE A 1 124 ? 18.569 16.658 4.198 1.00 63.50 124 ILE A O 1
ATOM 1013 N N . PRO A 1 125 ? 16.931 18.117 3.686 1.00 61.66 125 PRO A N 1
ATOM 1014 C CA . PRO A 1 125 ? 17.465 19.112 4.598 1.00 61.66 125 PRO A CA 1
ATOM 1015 C C . PRO A 1 125 ? 17.385 18.460 5.969 1.00 61.66 125 PRO A C 1
ATOM 1017 O O . PRO A 1 125 ? 16.327 17.938 6.310 1.00 61.66 125 PRO A O 1
ATOM 1020 N N . LYS A 1 126 ? 18.492 18.427 6.724 1.00 58.78 126 LYS A N 1
ATOM 1021 C CA . LYS A 1 126 ? 18.495 17.980 8.121 1.00 58.78 126 LYS A CA 1
ATOM 1022 C C . LYS A 1 126 ? 17.447 18.810 8.853 1.00 58.78 126 LYS A C 1
ATOM 1024 O O . LYS A 1 126 ? 17.752 19.893 9.356 1.00 58.78 126 LYS A O 1
ATOM 1029 N N . SER A 1 127 ? 16.199 18.361 8.843 1.00 53.91 127 SER A N 1
ATOM 1030 C CA . SER A 1 127 ? 15.114 19.037 9.506 1.00 53.91 127 SER A CA 1
ATOM 1031 C C . SER A 1 127 ? 15.489 18.917 10.963 1.00 53.91 127 SER A C 1
ATOM 1033 O O . SER A 1 127 ? 15.501 17.821 11.524 1.00 53.91 127 SER A O 1
ATOM 1035 N N . LYS A 1 128 ? 15.847 20.048 11.571 1.00 55.59 128 LYS A N 1
ATOM 1036 C CA . LYS A 1 128 ? 15.950 20.223 13.023 1.00 55.59 128 LYS A CA 1
ATOM 1037 C C . LYS A 1 128 ? 14.560 20.105 13.667 1.00 55.59 128 LYS A C 1
ATOM 1039 O O . LYS A 1 128 ? 14.180 20.918 14.498 1.00 55.59 128 LYS A O 1
ATOM 1044 N N . ASP A 1 129 ? 13.802 19.104 13.252 1.00 54.25 129 ASP A N 1
ATOM 1045 C CA . ASP A 1 129 ? 12.459 18.792 13.687 1.00 54.25 129 ASP A CA 1
ATOM 1046 C C . ASP A 1 129 ? 12.353 17.284 13.960 1.00 54.25 129 ASP A C 1
ATOM 1048 O O . ASP A 1 129 ? 11.316 16.673 13.760 1.00 54.25 129 ASP A O 1
ATOM 1052 N N . GLU A 1 130 ? 13.363 16.713 14.622 1.00 55.09 130 GLU A N 1
ATOM 1053 C CA . GLU A 1 130 ? 13.037 15.883 15.788 1.00 55.09 130 GLU A CA 1
ATOM 1054 C C . GL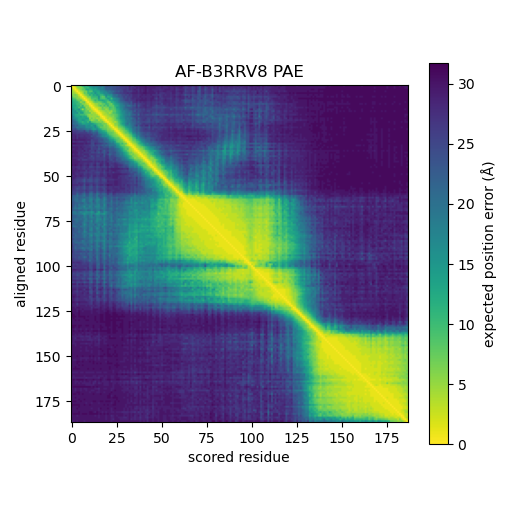U A 1 130 ? 12.585 16.805 16.933 1.00 55.09 130 GLU A C 1
ATOM 1056 O O . GLU A 1 130 ? 13.125 16.823 18.040 1.00 55.09 130 GLU A O 1
ATOM 1061 N N . LYS A 1 131 ? 11.544 17.608 16.687 1.00 57.00 131 LYS A N 1
ATOM 1062 C CA . LYS A 1 131 ? 10.672 18.018 17.773 1.00 57.00 131 LYS A CA 1
ATOM 1063 C C . LYS A 1 131 ? 9.944 16.743 18.130 1.00 57.00 131 LYS A C 1
ATOM 1065 O O . LYS A 1 131 ? 8.879 16.462 17.591 1.00 57.00 131 LYS A O 1
ATOM 1070 N N . THR A 1 132 ? 10.557 15.962 19.015 1.00 57.72 132 THR A N 1
ATOM 1071 C CA . THR A 1 132 ? 9.826 15.051 19.885 1.00 57.72 132 THR A CA 1
ATOM 1072 C C . THR A 1 132 ? 8.557 15.795 20.270 1.00 57.72 132 THR A C 1
ATOM 1074 O O . THR A 1 132 ? 8.607 16.838 20.929 1.00 57.72 132 THR A O 1
ATOM 1077 N N . SER A 1 133 ? 7.421 15.376 19.706 1.00 58.44 133 SER A N 1
ATOM 1078 C CA . SER A 1 133 ? 6.149 16.008 20.007 1.00 58.44 133 SER A CA 1
ATOM 1079 C C . SER A 1 133 ? 6.057 15.954 21.521 1.00 58.44 133 SER A C 1
ATOM 1081 O O . SER A 1 133 ? 6.077 14.852 22.083 1.00 58.44 133 SER A O 1
ATOM 1083 N N . LYS A 1 134 ? 6.075 17.117 22.186 1.00 66.00 134 LYS A N 1
ATOM 1084 C CA . LYS A 1 134 ? 5.919 17.181 23.640 1.00 66.00 134 LYS A CA 1
ATOM 1085 C C . LYS A 1 134 ? 4.752 16.252 23.966 1.00 66.00 134 LYS A C 1
ATOM 1087 O O . LYS A 1 134 ? 3.719 16.389 23.306 1.00 66.00 134 LYS A O 1
ATOM 1092 N N . PRO A 1 135 ? 4.917 15.270 24.868 1.00 63.78 135 PRO A N 1
ATOM 1093 C CA . PRO A 1 135 ? 3.886 14.273 25.087 1.00 63.78 135 PRO A CA 1
ATOM 1094 C C . PRO A 1 135 ? 2.585 15.016 25.374 1.00 63.78 135 PRO A C 1
ATOM 1096 O O . PRO A 1 135 ? 2.540 15.821 26.307 1.00 63.78 135 PRO A O 1
ATOM 1099 N N . LEU A 1 136 ? 1.572 14.790 24.525 1.00 68.31 136 LEU A N 1
ATOM 1100 C CA . LEU A 1 136 ? 0.219 15.319 24.702 1.00 68.31 136 LEU A CA 1
ATOM 1101 C C . LEU A 1 136 ? -0.130 15.208 26.185 1.00 68.31 136 LEU A C 1
ATOM 1103 O O . LEU A 1 136 ? 0.099 14.150 26.782 1.00 68.31 136 LEU A O 1
ATOM 1107 N N . HIS A 1 137 ? -0.592 16.306 26.794 1.00 74.25 137 HIS A N 1
ATOM 1108 C CA . HIS A 1 137 ? -0.827 16.373 28.234 1.00 74.25 137 HIS A CA 1
ATOM 1109 C C . HIS A 1 137 ? -1.681 15.173 28.661 1.00 74.25 137 HIS A C 1
ATOM 1111 O O . HIS A 1 137 ? -2.884 15.117 28.416 1.00 74.25 137 HIS A O 1
ATOM 1117 N N . LYS A 1 138 ? -1.054 14.190 29.317 1.00 78.62 138 LYS A N 1
ATOM 1118 C CA . LYS A 1 138 ? -1.754 12.981 29.753 1.00 78.62 138 LYS A CA 1
ATOM 1119 C C . LYS A 1 138 ? -2.751 13.387 30.834 1.00 78.62 138 LYS A C 1
ATOM 1121 O O . LYS A 1 138 ? -2.390 14.084 31.786 1.00 78.62 138 LYS A O 1
ATOM 1126 N N . MET A 1 139 ? -4.009 12.987 30.672 1.00 85.25 139 MET A N 1
ATOM 1127 C CA . MET A 1 139 ? -5.072 13.273 31.634 1.00 85.25 139 MET A CA 1
ATOM 1128 C C . MET A 1 139 ? -4.676 12.734 33.020 1.00 85.25 139 MET A C 1
ATOM 1130 O O . MET A 1 139 ? -4.155 11.619 33.131 1.00 85.25 139 MET A O 1
ATOM 1134 N N . LYS A 1 140 ? -4.895 13.509 34.095 1.00 93.19 140 LYS A N 1
ATOM 1135 C CA . LYS A 1 140 ? -4.515 13.087 35.459 1.00 93.19 140 LYS A CA 1
ATOM 1136 C C . LYS A 1 140 ? -5.213 11.763 35.812 1.00 93.19 140 LYS A C 1
ATOM 1138 O O . LYS A 1 140 ? -6.397 11.595 35.520 1.00 93.19 140 LYS A O 1
ATOM 1143 N N . ARG A 1 141 ? -4.535 10.844 36.520 1.00 93.94 141 ARG A N 1
ATOM 1144 C CA . ARG A 1 141 ? -5.085 9.520 36.911 1.00 93.94 141 ARG A CA 1
ATOM 1145 C C . ARG A 1 141 ? -6.480 9.614 37.545 1.00 93.94 141 ARG A C 1
ATOM 1147 O O . ARG A 1 141 ? -7.361 8.843 37.180 1.00 93.94 141 ARG A O 1
ATOM 1154 N N . LYS A 1 142 ? -6.685 10.583 38.445 1.00 95.38 142 LYS A N 1
ATOM 1155 C CA . LYS A 1 142 ? -7.971 10.839 39.120 1.00 95.38 142 LYS A CA 1
ATOM 1156 C C . LYS A 1 142 ? -9.076 11.243 38.140 1.00 95.38 142 LYS A C 1
ATOM 1158 O O . LYS A 1 142 ? -10.210 10.806 38.285 1.00 95.38 142 LYS A O 1
ATOM 1163 N N . GLN A 1 143 ? -8.747 12.052 37.135 1.00 94.62 143 GLN A N 1
ATOM 1164 C CA . GLN A 1 143 ? -9.695 12.460 36.099 1.00 94.62 143 GLN A CA 1
ATOM 1165 C C . GLN A 1 143 ? -10.080 11.266 35.221 1.00 94.62 143 GLN A C 1
ATOM 1167 O O . GLN A 1 143 ? -11.261 11.054 34.974 1.00 94.62 143 GLN A O 1
ATOM 1172 N N . ARG A 1 144 ? -9.109 10.422 34.844 1.00 94.12 144 ARG A N 1
ATOM 1173 C CA . ARG A 1 144 ? -9.378 9.174 34.111 1.00 94.12 144 ARG A CA 1
ATOM 1174 C C . ARG A 1 144 ? -10.270 8.217 34.906 1.00 94.12 144 ARG A C 1
ATOM 1176 O O . ARG A 1 144 ? -11.210 7.666 34.355 1.00 94.12 144 ARG A O 1
ATOM 1183 N N . GLN A 1 145 ? -10.012 8.050 36.203 1.00 96.62 145 GLN A N 1
ATOM 1184 C CA . GLN A 1 145 ? -10.850 7.220 37.077 1.00 96.62 145 GLN A CA 1
ATOM 1185 C C . GLN A 1 145 ? -12.285 7.748 37.189 1.00 96.62 145 GLN A C 1
ATOM 1187 O O . GLN A 1 145 ? -13.217 6.954 37.179 1.00 96.62 145 GLN A O 1
ATOM 1192 N N . ARG A 1 146 ? -12.468 9.074 37.253 1.00 96.38 146 ARG A N 1
ATOM 1193 C CA . ARG A 1 146 ? -13.800 9.698 37.250 1.00 96.38 146 ARG A CA 1
ATOM 1194 C C . ARG A 1 146 ? -14.551 9.462 35.938 1.00 96.38 146 ARG A C 1
ATOM 1196 O O . ARG A 1 146 ? -15.731 9.146 35.999 1.00 96.38 146 ARG A O 1
ATOM 1203 N N . GLY A 1 147 ? -13.876 9.578 34.790 1.00 96.50 147 GLY A N 1
ATOM 1204 C CA . GLY A 1 147 ? -14.464 9.262 33.480 1.00 96.50 147 GLY A CA 1
ATOM 1205 C C . GLY A 1 147 ? -14.950 7.814 33.414 1.00 96.50 147 GLY A C 1
ATOM 1206 O O . GLY A 1 147 ? -16.127 7.574 33.181 1.00 96.50 147 GLY A O 1
ATOM 1207 N N . LEU A 1 148 ? -14.083 6.868 33.788 1.00 96.81 148 LEU A N 1
ATOM 1208 C CA . LEU A 1 148 ? -14.432 5.444 33.829 1.00 96.81 148 LEU A CA 1
ATOM 1209 C C . LEU A 1 148 ? -15.584 5.129 34.794 1.00 96.81 148 LEU A C 1
ATOM 1211 O O . LEU A 1 148 ? -16.410 4.274 34.499 1.00 96.81 148 LEU A O 1
ATOM 1215 N N . ALA A 1 149 ? -15.639 5.780 35.960 1.00 97.12 149 ALA A N 1
ATOM 1216 C CA . ALA A 1 149 ? -16.739 5.586 36.905 1.00 97.12 149 ALA A CA 1
ATOM 1217 C C . ALA A 1 149 ? -18.073 6.076 36.322 1.00 97.12 149 ALA A C 1
ATOM 1219 O O . ALA A 1 149 ? -19.072 5.371 36.424 1.00 97.12 149 ALA A O 1
ATOM 1220 N N . ARG A 1 150 ? -18.061 7.238 35.656 1.00 97.75 150 ARG A N 1
ATOM 1221 C CA . ARG A 1 150 ? -19.235 7.799 34.981 1.00 97.75 150 ARG A CA 1
ATOM 1222 C C . ARG A 1 150 ? -19.716 6.896 33.848 1.00 97.75 150 ARG A C 1
ATOM 1224 O O . ARG A 1 150 ? -20.902 6.620 33.756 1.00 97.75 150 ARG A O 1
ATOM 1231 N N . GLU A 1 151 ? -18.801 6.414 33.013 1.00 97.56 151 GLU A N 1
ATOM 1232 C CA . GLU A 1 151 ? -19.125 5.498 31.914 1.00 97.56 151 GLU A CA 1
ATOM 1233 C C . GLU A 1 151 ? -19.741 4.200 32.436 1.00 97.56 151 GLU A C 1
ATOM 1235 O O . GLU A 1 151 ? -20.777 3.774 31.940 1.00 97.56 151 GLU A O 1
ATOM 1240 N N . LYS A 1 152 ? -19.163 3.600 33.485 1.00 97.75 152 LYS A N 1
ATOM 1241 C CA . LYS A 1 152 ? -19.727 2.400 34.123 1.00 97.75 152 LYS A CA 1
ATOM 1242 C C . LYS A 1 152 ? -21.148 2.623 34.632 1.00 97.75 152 LYS A C 1
ATOM 1244 O O . LYS A 1 152 ? -21.993 1.753 34.449 1.00 97.75 152 LYS A O 1
ATOM 1249 N N . GLU A 1 153 ? -21.400 3.767 35.261 1.00 97.62 153 GLU A N 1
ATOM 1250 C CA . GLU A 1 153 ? -22.731 4.129 35.745 1.00 97.62 153 GLU A CA 1
ATOM 1251 C C . GLU A 1 153 ? -23.718 4.268 34.580 1.00 97.62 153 GLU A C 1
ATOM 1253 O O . GLU A 1 153 ? -24.763 3.619 34.592 1.00 97.62 153 GLU A O 1
ATOM 1258 N N . ILE A 1 154 ? -23.345 5.003 33.528 1.00 97.00 154 ILE A N 1
ATOM 1259 C CA . ILE A 1 154 ? -24.161 5.157 32.315 1.00 97.00 154 ILE A CA 1
ATOM 1260 C C . ILE A 1 154 ? -24.470 3.789 31.695 1.00 97.00 154 ILE A C 1
ATOM 1262 O O . ILE A 1 154 ? -25.629 3.485 31.429 1.00 97.00 154 ILE A O 1
ATOM 1266 N N . PHE A 1 155 ? -23.468 2.924 31.516 1.00 96.88 155 PHE A N 1
ATOM 1267 C CA . PHE A 1 155 ? -23.685 1.592 30.948 1.00 96.88 155 PHE A CA 1
ATOM 1268 C C . PHE A 1 155 ? -24.599 0.733 31.817 1.00 96.88 155 PHE A C 1
ATOM 1270 O O . PHE A 1 155 ? -25.467 0.047 31.286 1.00 96.88 155 PHE A O 1
ATOM 1277 N N . SER A 1 156 ? -24.453 0.792 33.142 1.00 97.19 156 SER A N 1
ATOM 1278 C CA . SER A 1 156 ? 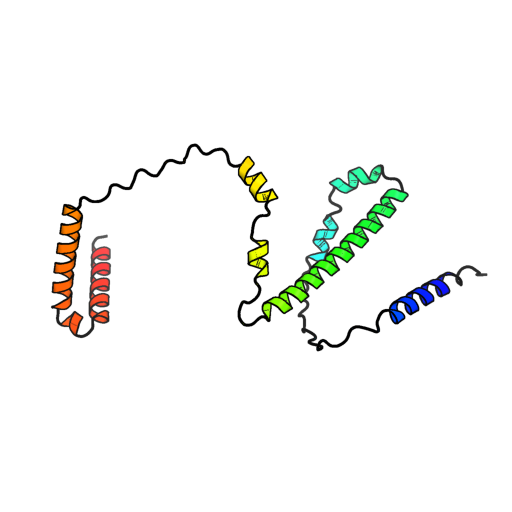-25.341 0.056 34.045 1.00 97.19 156 SER A CA 1
ATOM 1279 C C . SER A 1 156 ? -26.801 0.505 33.921 1.00 97.19 156 SER A C 1
ATOM 1281 O O . SER A 1 156 ? -27.696 -0.336 33.949 1.00 97.19 156 SER A O 1
ATOM 1283 N N . GLN A 1 157 ? -27.038 1.804 33.705 1.00 96.25 157 GLN A N 1
ATOM 1284 C CA . GLN A 1 157 ? -28.373 2.362 33.484 1.00 96.25 157 GLN A CA 1
ATOM 1285 C C . GLN A 1 157 ? -28.943 1.971 32.114 1.00 96.25 157 GLN A C 1
ATOM 1287 O O . GLN A 1 157 ? -30.120 1.649 32.003 1.00 96.25 157 GLN A O 1
ATOM 1292 N N . VAL A 1 158 ? -28.116 1.961 31.065 1.00 96.19 158 VAL A N 1
ATOM 1293 C CA . VAL A 1 158 ? -28.546 1.512 29.730 1.00 96.19 158 VAL A CA 1
ATOM 1294 C C . VAL A 1 158 ? -28.939 0.035 29.764 1.00 96.19 158 VAL A C 1
ATOM 1296 O O . VAL A 1 158 ? -29.986 -0.336 29.241 1.00 96.19 158 VAL A O 1
ATOM 1299 N N . LEU A 1 159 ? -28.140 -0.798 30.434 1.00 95.69 159 LEU A N 1
ATOM 1300 C CA . LEU A 1 159 ? -28.408 -2.230 30.566 1.00 95.69 159 LEU A CA 1
ATOM 1301 C C . LEU A 1 159 ? -29.646 -2.537 31.420 1.00 95.69 159 LEU A C 1
ATOM 1303 O O . LEU A 1 159 ? -30.290 -3.557 31.189 1.00 95.69 159 LEU A O 1
ATOM 1307 N N . SER A 1 160 ? -29.998 -1.682 32.386 1.00 96.12 160 SER A N 1
ATOM 1308 C CA . SER A 1 160 ? -31.214 -1.859 33.189 1.00 96.12 160 SER A CA 1
ATOM 1309 C C . SER A 1 160 ? -32.493 -1.426 32.465 1.00 96.12 160 SER A C 1
ATOM 1311 O O . SER A 1 160 ? -33.590 -1.759 32.916 1.00 96.12 160 SER A O 1
ATOM 1313 N N . HIS A 1 161 ? -32.384 -0.706 31.343 1.00 96.00 161 HIS A N 1
ATOM 1314 C CA . HIS A 1 161 ? -33.543 -0.203 30.620 1.00 96.00 161 HIS A CA 1
ATOM 1315 C C . HIS A 1 161 ? -34.240 -1.318 29.810 1.00 96.00 161 HIS A C 1
ATOM 1317 O O . HIS A 1 161 ? -33.618 -1.942 28.942 1.00 96.00 161 HIS A O 1
ATOM 1323 N N . PRO A 1 162 ? -35.555 -1.548 29.997 1.00 95.31 162 PRO A N 1
ATOM 1324 C CA . PRO A 1 162 ? -36.258 -2.681 29.387 1.00 95.31 162 PRO A CA 1
ATOM 1325 C C . PRO A 1 162 ? -36.291 -2.627 27.854 1.00 95.31 162 PRO A C 1
ATOM 1327 O O . PRO A 1 162 ? -36.200 -3.667 27.201 1.00 95.31 162 PRO A O 1
ATOM 1330 N N . ALA A 1 163 ? -36.360 -1.428 27.263 1.00 94.31 163 ALA A N 1
ATOM 1331 C CA . ALA A 1 163 ? -36.338 -1.284 25.805 1.00 94.31 163 ALA A CA 1
ATOM 1332 C C . ALA A 1 163 ? -34.991 -1.711 25.196 1.00 94.31 163 ALA A C 1
ATOM 1334 O O . ALA A 1 163 ? -34.979 -2.309 24.127 1.00 94.31 163 ALA A O 1
ATOM 1335 N N . PHE A 1 164 ? -33.875 -1.459 25.893 1.00 95.81 164 PHE A N 1
ATOM 1336 C CA . PHE A 1 164 ? -32.544 -1.854 25.429 1.00 95.81 164 PHE A CA 1
ATOM 1337 C C . PHE A 1 164 ? -32.323 -3.366 25.572 1.00 95.81 164 PHE A C 1
ATOM 1339 O O . PHE A 1 164 ? -31.709 -3.980 24.707 1.00 95.81 164 PHE A O 1
ATOM 1346 N N . SER A 1 165 ? -32.860 -3.971 26.640 1.00 95.56 165 SER A N 1
ATOM 1347 C CA . SER A 1 165 ? -32.818 -5.425 26.860 1.00 95.56 165 SER A CA 1
ATOM 1348 C C . SER A 1 165 ? -33.633 -6.207 25.818 1.00 95.56 165 SER A C 1
ATOM 1350 O O . SER A 1 165 ? -33.233 -7.293 25.407 1.00 95.56 165 SER A O 1
ATOM 1352 N N . SER A 1 166 ? -34.761 -5.644 25.368 1.00 95.81 166 SER A N 1
ATOM 1353 C CA . SER A 1 166 ? -35.648 -6.291 24.390 1.00 95.81 166 SER A CA 1
ATOM 1354 C C . SER A 1 166 ? -35.125 -6.163 22.955 1.00 95.81 166 SER A C 1
ATOM 1356 O O . SER A 1 166 ? -34.992 -7.167 22.262 1.00 95.81 166 SER A O 1
ATOM 1358 N N . ASP A 1 167 ? -34.820 -4.936 22.514 1.00 96.06 167 ASP A N 1
ATOM 1359 C CA . ASP A 1 167 ? -34.245 -4.656 21.193 1.00 96.06 167 ASP A CA 1
ATOM 1360 C C . ASP A 1 167 ? -33.228 -3.500 21.287 1.00 96.06 167 ASP A C 1
ATOM 1362 O O . ASP A 1 167 ? -33.600 -2.317 21.244 1.00 96.06 167 ASP A O 1
ATOM 1366 N N 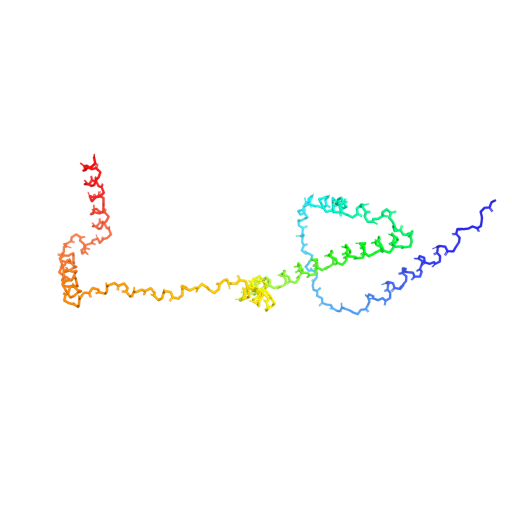. PRO A 1 168 ? -31.924 -3.813 21.403 1.00 96.12 168 PRO A N 1
ATOM 1367 C CA . PRO A 1 168 ? -30.898 -2.797 21.589 1.00 96.12 168 PRO A CA 1
ATOM 1368 C C . PRO A 1 168 ? -30.738 -1.907 20.353 1.00 96.12 168 PRO A C 1
ATOM 1370 O O . PRO A 1 168 ? -30.486 -0.711 20.493 1.00 96.12 168 PRO A O 1
ATOM 1373 N N . LEU A 1 169 ? -30.905 -2.451 19.142 1.00 96.62 169 LEU A N 1
ATOM 1374 C CA . LEU A 1 169 ? -30.699 -1.694 17.907 1.00 96.62 169 LEU A CA 1
ATOM 1375 C C . LEU A 1 169 ? -31.818 -0.676 17.702 1.00 96.62 169 LEU A C 1
ATOM 1377 O O . LEU A 1 169 ? -31.539 0.481 17.385 1.00 96.62 169 LEU A O 1
ATOM 1381 N N . CYS A 1 170 ? -33.071 -1.070 17.940 1.00 96.44 170 CYS A N 1
ATOM 1382 C CA . CYS A 1 170 ? -34.195 -0.141 17.866 1.00 96.44 170 CYS A CA 1
ATOM 1383 C C . CYS A 1 170 ? -34.080 0.970 18.920 1.00 96.44 170 CYS A C 1
ATOM 1385 O O . CYS A 1 170 ? -34.294 2.141 18.600 1.00 96.44 170 CYS A O 1
ATOM 1387 N N . ALA A 1 171 ? -33.692 0.636 20.157 1.00 95.94 171 ALA A N 1
ATOM 1388 C CA . ALA A 1 171 ? -33.509 1.619 21.225 1.00 95.94 171 ALA A CA 1
ATOM 1389 C C . ALA A 1 171 ? -32.397 2.637 20.902 1.00 95.94 171 ALA A C 1
ATOM 1391 O O . ALA A 1 171 ? -32.592 3.842 21.081 1.00 95.94 171 ALA A O 1
ATOM 1392 N N . ILE A 1 172 ? -31.256 2.171 20.377 1.00 95.88 172 ILE A N 1
ATOM 1393 C CA . ILE A 1 172 ? -30.146 3.039 19.951 1.00 95.88 172 ILE A CA 1
ATOM 1394 C C . ILE A 1 172 ? -30.584 3.943 18.794 1.00 95.88 172 ILE A C 1
ATOM 1396 O O . ILE A 1 172 ? -30.398 5.157 18.861 1.00 95.88 172 ILE A O 1
ATOM 1400 N N . ASN A 1 173 ? -31.196 3.378 17.750 1.00 96.81 173 ASN A N 1
ATOM 1401 C CA . ASN A 1 173 ? -31.625 4.140 16.574 1.00 96.81 173 ASN A CA 1
ATOM 1402 C C . ASN A 1 173 ? -32.683 5.194 16.929 1.00 96.81 173 ASN A C 1
ATOM 1404 O O . ASN A 1 173 ? -32.609 6.328 16.453 1.00 96.81 173 ASN A O 1
ATOM 1408 N N . GLY A 1 174 ? -33.624 4.851 17.814 1.00 96.00 174 GLY A N 1
ATOM 1409 C CA . GLY A 1 174 ? -34.596 5.794 18.361 1.00 96.00 174 GLY A CA 1
ATOM 1410 C C . GLY A 1 174 ? -33.913 6.959 19.079 1.00 96.00 174 GLY A C 1
ATOM 1411 O O . GLY A 1 174 ? -34.192 8.118 18.770 1.00 96.00 174 GLY A O 1
ATOM 1412 N N . HIS A 1 175 ? -32.954 6.672 19.965 1.00 94.69 175 HIS A N 1
ATOM 1413 C CA . HIS A 1 175 ? -32.203 7.708 20.675 1.00 94.69 175 HIS A CA 1
ATOM 1414 C C . HIS A 1 175 ? -31.416 8.628 19.728 1.00 94.69 175 HIS A C 1
ATOM 1416 O O . HIS A 1 175 ? -31.519 9.847 19.842 1.00 94.69 175 HIS A O 1
ATOM 1422 N N . LEU A 1 176 ? -30.691 8.065 18.757 1.00 96.56 176 LEU A N 1
ATOM 1423 C CA . LEU A 1 176 ? -29.947 8.841 17.759 1.00 96.56 176 LEU A CA 1
ATOM 1424 C C . LEU A 1 176 ? -30.867 9.760 16.949 1.00 96.56 176 LEU A C 1
ATOM 1426 O O . LEU A 1 176 ? -30.545 10.929 16.746 1.00 96.56 176 LEU A O 1
ATOM 1430 N N . SER A 1 177 ? -32.035 9.262 16.528 1.00 96.19 177 SER A N 1
ATOM 1431 C CA . SER A 1 177 ? -33.013 10.072 15.794 1.00 96.19 177 SER A CA 1
ATOM 1432 C C . SER A 1 177 ? -33.508 11.270 16.614 1.00 96.19 177 SER A C 1
ATOM 1434 O O . SER A 1 177 ? -33.618 12.374 16.081 1.00 96.19 177 SER A O 1
ATOM 1436 N N . MET A 1 178 ? -33.724 11.076 17.918 1.00 95.31 178 MET A N 1
ATOM 1437 C CA . MET A 1 178 ? -34.158 12.124 18.840 1.00 95.31 178 MET A CA 1
ATOM 1438 C C . MET A 1 178 ? -33.064 13.173 19.065 1.00 95.31 178 MET A C 1
ATOM 1440 O O . MET A 1 178 ? -33.358 14.366 19.032 1.00 95.31 178 MET A O 1
ATOM 1444 N N . VAL A 1 179 ? -31.806 12.749 19.241 1.00 96.31 179 VAL A N 1
ATOM 1445 C CA . VAL A 1 179 ? -30.658 13.664 19.378 1.00 96.31 179 VAL A CA 1
ATOM 1446 C C . VAL A 1 179 ? -30.529 14.541 18.133 1.00 96.31 179 VAL A C 1
ATOM 1448 O O . VAL A 1 179 ? -30.544 15.764 18.248 1.00 96.31 179 VAL A O 1
ATOM 1451 N N . VAL A 1 180 ? -30.544 13.938 16.942 1.00 96.06 180 VAL A N 1
ATOM 1452 C CA . VAL A 1 180 ? -30.457 14.671 15.667 1.00 96.06 180 VAL A CA 1
ATOM 1453 C C . VAL A 1 180 ? -31.613 15.662 15.492 1.00 96.06 180 VAL A C 1
ATOM 1455 O O . VAL A 1 180 ? -31.414 16.759 14.978 1.00 96.06 180 VAL A O 1
ATOM 1458 N N . GLN A 1 181 ? -32.833 15.306 15.902 1.00 93.75 181 GLN A N 1
ATOM 1459 C CA . GLN A 1 181 ? -33.972 16.230 15.857 1.00 93.75 181 GLN A CA 1
ATOM 1460 C C . GLN A 1 181 ? -33.822 17.381 16.856 1.00 93.75 181 GLN A C 1
ATOM 1462 O O . GLN A 1 181 ? -34.166 18.514 16.533 1.00 93.75 181 GLN A O 1
ATOM 1467 N N . SER A 1 182 ? -33.304 17.109 18.056 1.00 93.94 182 SER A N 1
ATOM 1468 C CA . SER A 1 182 ? -33.087 18.144 19.068 1.00 93.94 182 SER A CA 1
ATOM 1469 C C . SER A 1 182 ? -32.019 19.155 18.653 1.00 93.94 182 SER A C 1
ATOM 1471 O O . SER A 1 182 ? -32.225 20.346 18.858 1.00 93.94 182 SER A O 1
ATOM 1473 N N . GLU A 1 183 ? -30.943 18.704 18.002 1.00 93.19 183 GLU A N 1
ATOM 1474 C CA . GLU A 1 183 ? -29.898 19.576 17.456 1.00 93.19 183 GLU A CA 1
ATOM 1475 C C . GLU A 1 183 ? -30.451 20.459 16.327 1.00 93.19 183 GLU A C 1
ATOM 1477 O O . GLU A 1 183 ? -30.254 21.668 16.347 1.00 93.19 183 GLU A O 1
ATOM 1482 N N . LYS A 1 184 ? -31.249 19.891 15.410 1.00 91.00 184 LYS A N 1
ATOM 1483 C CA . LYS A 1 184 ? -31.906 20.644 14.321 1.00 91.00 184 LYS A CA 1
ATOM 1484 C C . LYS A 1 184 ? -32.898 21.707 14.792 1.00 91.00 184 LYS A C 1
ATOM 1486 O O . LYS A 1 184 ? -33.131 22.664 14.071 1.00 91.00 184 LYS A O 1
ATOM 1491 N N . ASN A 1 185 ? -33.520 21.515 15.953 1.00 84.44 185 ASN A N 1
ATOM 1492 C CA . ASN A 1 185 ? -34.463 22.478 16.530 1.00 84.44 185 ASN A CA 1
ATOM 1493 C C . ASN A 1 185 ? -33.769 23.562 17.377 1.00 84.44 185 ASN A C 1
ATOM 1495 O O . ASN A 1 185 ? -34.448 24.452 17.888 1.00 84.44 185 ASN A O 1
ATOM 1499 N N . GLN A 1 186 ? -32.455 23.448 17.604 1.00 72.19 186 GLN A N 1
ATOM 1500 C CA . GLN A 1 186 ? -31.644 24.427 18.338 1.00 72.19 186 GLN A CA 1
ATOM 1501 C C . GLN A 1 186 ? -30.871 25.380 17.411 1.00 72.19 186 GLN A C 1
ATOM 1503 O O . GLN A 1 186 ? -30.298 26.352 17.907 1.00 72.19 186 GLN A O 1
ATOM 1508 N N . GLU A 1 187 ? -30.869 25.107 16.104 1.00 56.00 187 GLU A N 1
ATOM 1509 C CA . GLU A 1 187 ? -30.427 26.013 15.033 1.00 56.00 187 GLU A CA 1
ATOM 1510 C C . GLU A 1 187 ? -31.575 26.918 14.562 1.00 56.00 187 GLU A C 1
ATOM 1512 O O . GLU A 1 187 ? -31.292 28.105 14.276 1.00 56.00 187 GLU A O 1
#

Sequence (187 aa):
MGKFRKRTKRINRTIKSTIADNLQDGEGSEELNPVMDVEDDHESDKLSTIYSTTSRMSVNNLTKKEKRQIKKENWARRIEAYYTTRKEDIQAAKRRKTPVVGDLQPLQMALPTLEELIRESQNIPKSKDEKTSKPLHKMKRKQRQRGLAREKEIFSQVLSHPAFSSDPLCAINGHLSMVVQSEKNQE

Secondary structure (DSSP, 8-state):
---SSSHHHHHHHHHHHHHHTTSS-----------------GGGGGGGGGS-HHHHHHGGG--HHHHHHHHHHHHHHHHHHHHHHHHHHHHHHHHHT-TTT---HHHHHTSPPHHHHHHHHHHS---S---------PPPHHHHHHHHHHHHHHHHHHHH-HHHHH-HHHHHHHHHHHHHHHHHTT-

Foldseek 3Di:
DDDDPDPVVVVVVVVVVVVVVPPPDDDDDDPPPPPDPPPVPPCVVVVVCVVPVVVVVVCVPDDPVVVVVVVVVVVVVVVVVVVVVVVVVVVLVVQQPPPPPGNCVVVVVPDDDPVRVVVVVVPPPPPPPVPVPPPDPPDDPVVVVVVVVVVVVVVVVCCPDPVCVVPVVVVVVVVVVVVVVVVVVVD

Mean predicted aligned error: 21.19 Å

pLDDT: mean 75.14, std 20.12, range [41.28, 97.75]

InterPro domains:
  IPR028160 Ribosome biogenesis protein Slx9-like [PF15341] (61-178)

Solvent-accessible surface area (backbone atoms only — not comparable to full-atom values): 11695 Å² total; per-residue (Å²): 138,89,90,83,74,70,70,65,61,55,56,63,49,53,57,57,48,62,59,60,72,71,73,75,90,78,82,86,76,83,88,73,75,73,85,67,81,75,74,82,69,79,65,72,63,66,64,65,54,71,72,36,70,74,57,63,68,60,56,74,80,52,52,76,66,54,56,52,47,51,51,51,50,54,50,50,50,54,52,50,52,53,53,51,53,56,50,49,52,57,50,47,56,57,36,50,66,38,88,89,75,41,60,59,60,67,66,60,69,71,49,78,50,72,66,53,50,51,52,48,64,72,64,50,72,84,65,92,63,84,62,69,70,71,76,73,84,73,76,52,71,69,57,51,52,51,52,53,52,50,49,52,52,52,50,54,54,52,65,69,32,68,60,39,68,74,40,48,66,62,44,51,52,53,50,53,53,52,52,56,52,54,54,64,73,73,110

Radius of gyration: 36.65 Å; Cα contacts (8 Å, |Δi|>4): 25; chains: 1; bounding box: 65×55×110 Å

Organism: Trichoplax adhaerens (NCBI:txid10228)